Protein AF-A0ABD3R1U6-F1 (afdb_monomer_lite)

Foldseek 3Di:
DDCPDPPPPPQPCPDDPDDDQWAQDPDDWDWDDFANDIFIWGKTKHWHADPDQQKAKDFPPDPPSPPPPPRIDIDIWTWTDPRLVCVQRVDDDPDTDTDAFPFDDPDPDQDPPDPDDGAGCQRGIFIDGDDDPDDDDDRRRFQKWKCWLQVRDIDTDPDAPDDLQAWWFFADQQVVFPARTRFRKGFFQWKDFPNRIDALVLLCVLAPDPDRATEMETEDASYAAKEWAQLLVVSVCVSCVVVVHDCPFGFKMKTFTWTANSVRRPDIDRRDIWMAGCVQPVPYGYYYDHDPRGPDPNRGHGYMYGYSSGLSQFMWMARRVSNIIHTGGPDD

Sequence (332 aa):
MPWKGTTLAPVSTKHIHGSSWLLKSAYAPTEEIYGSVKGQIGWKFARYEFRDPLLKVQSKCNPESRSPDATNAFGIVGVLDRALTNEATGGGMIEPYAILGLIRNHSTNPRNRFPDPRPSFLEQECISIGTEETAENKDNRIRSFTINGPLRKLALSTHSLIPTSEPVLPLVDLRIFGDFVDHYAVMVESISFDDFSLSSRSLKRFCRHSFERPIVAVFDTGLTSCLLIKSFYDVLQQYLGAQSATINEIESVSLILLGVDRREARRKVPACKISGSIRADPRFYVKPIELDWFDDEQVSPYVIVLGQSFLSQGALTIDLDERIATFNLAST

Secondary structure (DSSP, 8-state):
-----------------S--SEEEPSSPPEEEEETTEEEEEEEEEEEE--S-TTEEEEETT-TTTTSTT--SEEEEEEEE-HHHHHHHHTS---SPPEE--------SS--TTS--PPPPHHHHEEEEES--S--SS---B--EEEEETTTTEEEEESS--S-TTS-BEEEE-GGGGT--S---EEEEEEEEETTEEE-HHHHGGGSSSSSPPPEEEEE-TT-SSEEEEHHHHHHHHHHHHHTT---SS--EEEEEEEEE-SSSTT-EEEEEEEEEETTT-TT--EEEE--TT-S-TTTSPEEEEE-HHHHTTEEEEEETTTTEEEEEE---

Organism: NCBI:txid382380

pLDDT: mean 79.0, std 18.65, range [21.66, 98.0]

Radius of gyration: 20.93 Å; chains: 1; bounding box: 51×46×58 Å

Structure (mmCIF, N/CA/C/O backbone):
data_AF-A0ABD3R1U6-F1
#
_entry.id   AF-A0ABD3R1U6-F1
#
loop_
_atom_site.group_PDB
_atom_site.id
_atom_site.type_symbol
_atom_site.label_atom_id
_atom_site.label_alt_id
_atom_site.label_comp_id
_atom_site.label_asym_id
_atom_site.label_entity_id
_atom_site.label_seq_id
_atom_site.pdbx_PDB_ins_code
_atom_site.Cartn_x
_atom_site.Cartn_y
_atom_site.Cartn_z
_atom_site.occupancy
_atom_site.B_iso_or_equiv
_atom_site.auth_seq_id
_atom_site.auth_comp_id
_atom_site.auth_asym_id
_atom_site.auth_atom_id
_atom_site.pdbx_PDB_model_num
ATOM 1 N N . MET A 1 1 ? 10.915 22.069 3.759 1.00 21.66 1 MET A N 1
ATOM 2 C CA . MET A 1 1 ? 11.639 21.949 2.473 1.00 21.66 1 MET A CA 1
ATOM 3 C C . MET A 1 1 ? 10.777 21.123 1.544 1.00 21.66 1 MET A C 1
ATOM 5 O O . MET A 1 1 ? 10.267 20.111 2.013 1.00 21.66 1 MET A O 1
ATOM 9 N N . PRO A 1 2 ? 10.538 21.548 0.294 1.00 21.80 2 PRO A N 1
ATOM 10 C CA . PRO A 1 2 ? 9.679 20.790 -0.598 1.00 21.80 2 PRO A CA 1
ATOM 11 C C . PRO A 1 2 ? 10.271 19.396 -0.761 1.00 21.80 2 PRO A C 1
ATOM 13 O O . PRO A 1 2 ? 11.482 19.241 -0.955 1.00 21.80 2 PRO A O 1
ATOM 16 N N . TRP A 1 3 ? 9.407 18.389 -0.688 1.00 22.58 3 TRP A N 1
ATOM 17 C CA . TRP A 1 3 ? 9.675 17.107 -1.302 1.00 22.58 3 TRP A CA 1
ATOM 18 C C . TRP A 1 3 ? 9.975 17.408 -2.770 1.00 22.58 3 TRP A C 1
ATOM 20 O O . TRP A 1 3 ? 9.071 17.493 -3.590 1.00 22.58 3 TRP A O 1
ATOM 30 N N . LYS A 1 4 ? 11.253 17.594 -3.128 1.00 23.50 4 LYS A N 1
ATOM 31 C CA . LYS A 1 4 ? 11.697 17.235 -4.474 1.00 23.50 4 LYS A CA 1
ATOM 32 C C . LYS A 1 4 ? 11.189 15.821 -4.595 1.00 23.50 4 LYS A C 1
ATOM 34 O O . LYS A 1 4 ? 11.636 15.018 -3.791 1.00 23.50 4 LYS A O 1
ATOM 39 N N . GLY A 1 5 ? 10.183 15.535 -5.410 1.00 23.81 5 GLY A N 1
ATOM 40 C CA . GLY A 1 5 ? 9.656 14.182 -5.500 1.00 23.81 5 GLY A CA 1
ATOM 41 C C . GLY A 1 5 ? 10.806 13.210 -5.738 1.00 23.81 5 GLY A C 1
ATOM 42 O O . GLY A 1 5 ? 11.894 13.590 -6.192 1.00 23.81 5 GLY A O 1
ATOM 43 N N . THR A 1 6 ? 10.588 11.934 -5.468 1.00 25.73 6 THR A N 1
ATOM 44 C CA . THR A 1 6 ? 11.204 10.964 -6.361 1.00 25.73 6 THR A CA 1
ATOM 45 C C . THR A 1 6 ? 10.644 11.287 -7.734 1.00 25.73 6 THR A C 1
ATOM 47 O O . THR A 1 6 ? 9.597 10.801 -8.139 1.00 25.73 6 THR A O 1
ATOM 50 N N . THR A 1 7 ? 11.340 12.160 -8.452 1.00 25.66 7 THR A N 1
ATOM 51 C CA . THR A 1 7 ? 11.523 11.943 -9.862 1.00 25.66 7 THR A CA 1
ATOM 52 C C . THR A 1 7 ? 12.060 10.509 -9.940 1.00 25.66 7 THR A C 1
ATOM 54 O O . THR A 1 7 ? 13.260 10.259 -9.800 1.00 25.66 7 THR A O 1
ATOM 57 N N . LEU A 1 8 ? 11.156 9.548 -10.193 1.00 28.38 8 LEU A N 1
ATOM 58 C CA . LEU A 1 8 ? 11.359 8.737 -11.391 1.00 28.38 8 LEU A CA 1
ATOM 59 C C . LEU A 1 8 ? 11.865 9.751 -12.400 1.00 28.38 8 LEU A C 1
ATOM 61 O O . LEU A 1 8 ? 11.180 10.756 -12.605 1.00 28.38 8 LEU A O 1
ATOM 65 N N . ALA A 1 9 ? 13.146 9.637 -12.758 1.00 26.27 9 ALA A N 1
ATOM 66 C CA . ALA A 1 9 ? 13.828 10.670 -13.519 1.00 26.27 9 ALA A CA 1
ATOM 67 C C . ALA A 1 9 ? 12.860 11.190 -14.594 1.00 26.27 9 ALA A C 1
ATOM 69 O O . ALA A 1 9 ? 12.128 10.360 -15.148 1.00 26.27 9 ALA A O 1
ATOM 70 N N . PRO A 1 10 ? 12.819 12.506 -14.892 1.00 28.53 10 PRO A N 1
ATOM 71 C CA . PRO A 1 10 ? 12.247 12.875 -16.176 1.00 28.53 10 PRO A CA 1
ATOM 72 C C . PRO A 1 10 ? 12.943 11.943 -17.162 1.00 28.53 10 PRO A C 1
ATOM 74 O O . PRO A 1 10 ? 14.173 11.817 -17.093 1.00 28.53 10 PRO A O 1
ATOM 77 N N . VAL A 1 11 ? 12.178 11.175 -17.941 1.00 32.69 11 VAL A N 1
ATOM 78 C CA . VAL A 1 11 ? 12.753 10.413 -19.049 1.00 32.69 11 VAL A CA 1
ATOM 79 C C . VAL A 1 11 ? 13.692 11.400 -19.725 1.00 32.69 11 VAL A C 1
ATOM 81 O O . VAL A 1 11 ? 13.250 12.484 -20.096 1.00 32.69 11 VAL A O 1
ATOM 84 N N . SER A 1 12 ? 14.998 11.128 -19.688 1.00 29.47 12 SER A N 1
ATOM 85 C CA . SER A 1 12 ? 16.012 12.123 -20.025 1.00 29.47 12 SER A CA 1
ATOM 86 C C . SER A 1 12 ? 15.722 12.622 -21.438 1.00 29.47 12 SER A C 1
ATOM 88 O O . SER A 1 12 ? 15.938 11.897 -22.405 1.00 29.47 12 SER A O 1
ATOM 90 N N . THR A 1 13 ? 15.235 13.857 -21.569 1.00 34.56 13 THR A N 1
ATOM 91 C CA . THR A 1 13 ? 14.811 14.477 -22.832 1.00 34.56 13 THR A CA 1
ATOM 92 C C . THR A 1 13 ? 16.012 14.962 -23.643 1.00 34.56 13 THR A C 1
ATOM 94 O O . THR A 1 13 ? 16.057 16.093 -24.126 1.00 34.56 13 THR A O 1
ATOM 97 N N . LYS A 1 14 ? 17.027 14.110 -23.823 1.00 27.55 14 LYS A N 1
ATOM 98 C CA . LYS A 1 14 ? 18.080 14.405 -24.794 1.00 27.55 14 LYS A CA 1
ATOM 99 C C . LYS A 1 14 ? 17.493 14.250 -26.192 1.00 27.55 14 LYS A C 1
ATOM 101 O O . LYS A 1 14 ? 17.254 13.143 -26.656 1.00 27.55 14 LYS A O 1
ATOM 106 N N . HIS A 1 15 ? 17.224 15.409 -26.791 1.00 29.97 15 HIS A N 1
ATOM 107 C CA . HIS A 1 15 ? 16.876 15.677 -28.183 1.00 29.97 15 HIS A CA 1
ATOM 108 C C . HIS A 1 15 ? 17.060 14.490 -29.139 1.00 29.97 15 HIS A C 1
ATOM 110 O O . HIS A 1 15 ? 18.134 14.286 -29.700 1.00 29.97 15 HIS A O 1
ATOM 116 N N . ILE A 1 16 ? 15.965 13.779 -29.397 1.00 32.34 16 ILE A N 1
ATOM 117 C CA . ILE A 1 16 ? 15.772 13.054 -30.649 1.00 32.34 16 ILE A CA 1
ATOM 118 C C . ILE A 1 16 ? 14.557 13.696 -31.310 1.00 32.34 16 ILE A C 1
ATOM 120 O O . ILE A 1 16 ? 13.482 13.802 -30.720 1.00 32.34 16 ILE A O 1
ATOM 124 N N . HIS A 1 17 ? 14.778 14.225 -32.508 1.00 29.11 17 HIS A N 1
ATOM 125 C CA . HIS A 1 17 ? 13.772 14.886 -33.323 1.00 29.11 17 HIS A CA 1
ATOM 126 C C . HIS A 1 17 ? 12.525 14.002 -33.512 1.00 29.11 17 HIS A C 1
ATOM 128 O O . HIS A 1 17 ? 12.615 12.910 -34.057 1.00 29.11 17 HIS A O 1
ATOM 134 N N . GLY A 1 18 ? 11.359 14.529 -33.125 1.00 30.75 18 GLY A N 1
ATOM 135 C CA . GLY A 1 18 ? 10.085 14.270 -33.802 1.00 30.75 18 GLY A CA 1
ATOM 136 C C . GLY A 1 18 ? 9.473 12.869 -33.702 1.00 30.75 18 GLY A C 1
ATOM 137 O O . GLY A 1 18 ? 9.289 12.227 -34.725 1.00 30.75 18 GLY A O 1
ATOM 138 N N . SER A 1 19 ? 9.036 12.439 -32.515 1.00 37.25 19 SER A N 1
ATOM 139 C CA . SER A 1 19 ? 7.923 11.477 -32.352 1.00 37.25 19 SER A CA 1
ATOM 140 C C . SER A 1 19 ? 7.520 11.401 -30.876 1.00 37.25 19 SER A C 1
ATOM 142 O O . SER A 1 19 ? 8.393 11.362 -30.012 1.00 37.25 19 SER A O 1
ATOM 144 N N . SER A 1 20 ? 6.223 11.427 -30.551 1.00 48.72 20 SER A N 1
ATOM 145 C CA . SER A 1 20 ? 5.757 11.428 -29.157 1.00 48.72 20 SER A CA 1
ATOM 146 C C . SER A 1 20 ? 6.170 10.145 -28.425 1.00 48.72 20 SER A C 1
ATOM 148 O O . SER A 1 20 ? 5.796 9.052 -28.840 1.00 48.72 20 SER A O 1
ATOM 150 N N . TRP A 1 21 ? 6.874 10.280 -27.297 1.00 57.44 21 TRP A N 1
ATOM 151 C CA . TRP A 1 21 ? 7.322 9.179 -26.422 1.00 57.44 21 TRP A CA 1
ATOM 152 C C . TRP A 1 21 ? 6.186 8.307 -25.860 1.00 57.44 21 TRP A C 1
ATOM 154 O O . TRP A 1 21 ? 6.432 7.215 -25.354 1.00 57.44 21 TRP A O 1
ATOM 164 N N . LEU A 1 22 ? 4.949 8.798 -25.956 1.00 63.12 22 LEU A N 1
ATOM 165 C CA . LEU A 1 22 ? 3.726 8.102 -25.591 1.00 63.12 22 LEU A CA 1
ATOM 166 C C . LEU A 1 22 ? 2.949 7.763 -26.862 1.00 63.12 22 LEU A C 1
ATOM 168 O O . LEU A 1 22 ? 2.403 8.653 -27.518 1.00 63.12 22 LEU A O 1
ATOM 172 N N . LEU A 1 23 ? 2.877 6.480 -27.203 1.00 72.38 23 LEU A N 1
ATOM 173 C CA . LEU A 1 23 ? 2.035 6.000 -28.299 1.00 72.38 23 LEU A CA 1
ATOM 174 C C . LEU A 1 23 ? 0.644 5.638 -27.758 1.00 72.38 23 LEU A C 1
ATOM 176 O O . LEU A 1 23 ? 0.480 5.264 -26.593 1.00 72.38 23 LEU A O 1
ATOM 180 N N . LYS A 1 24 ? -0.394 5.777 -28.593 1.00 75.88 24 LYS A N 1
ATOM 181 C CA . LYS A 1 24 ? -1.752 5.348 -28.220 1.00 75.88 24 LYS A CA 1
ATOM 182 C C . LYS A 1 24 ? -1.745 3.841 -27.952 1.00 75.88 24 LYS A C 1
ATOM 184 O O . LYS A 1 24 ? -1.258 3.085 -28.785 1.00 75.88 24 LYS A O 1
ATOM 189 N N . SER A 1 25 ? -2.293 3.423 -26.813 1.00 77.56 25 SER A N 1
ATOM 190 C CA . SER A 1 25 ? -2.600 2.011 -26.578 1.00 77.56 25 SER A CA 1
ATOM 191 C C . SER A 1 25 ? -3.993 1.661 -27.121 1.00 77.56 25 SER A C 1
ATOM 193 O O . SER A 1 25 ? -4.755 2.552 -27.504 1.00 77.56 25 SER A O 1
ATOM 195 N N . ALA A 1 26 ? -4.326 0.368 -27.144 1.00 80.00 26 ALA A N 1
ATOM 196 C CA . ALA A 1 26 ? -5.670 -0.118 -27.467 1.00 80.00 26 ALA A CA 1
ATOM 197 C C . ALA A 1 26 ? -6.677 0.075 -26.314 1.00 80.00 26 ALA A C 1
ATOM 199 O O . ALA A 1 26 ? -7.871 -0.162 -26.485 1.00 80.00 26 ALA A O 1
ATOM 200 N N . TYR A 1 27 ? -6.209 0.493 -25.136 1.00 81.12 27 TYR A N 1
ATOM 201 C CA . TYR A 1 27 ? -7.030 0.604 -23.941 1.00 81.12 27 TYR A CA 1
ATOM 202 C C . TYR A 1 27 ? -7.691 1.979 -23.847 1.00 81.12 27 TYR A C 1
ATOM 204 O O . TYR A 1 27 ? -7.030 3.020 -23.923 1.00 81.12 27 TYR A O 1
ATOM 212 N N . ALA A 1 28 ? -9.012 1.974 -23.662 1.00 83.94 28 ALA A N 1
ATOM 213 C CA . ALA A 1 28 ? -9.773 3.181 -23.365 1.00 83.94 28 ALA A CA 1
ATOM 214 C C . ALA A 1 28 ? -9.330 3.776 -22.014 1.00 83.94 28 ALA A C 1
ATOM 216 O O . ALA A 1 28 ? -9.014 2.993 -21.113 1.00 83.94 28 ALA A O 1
ATOM 217 N N . PRO A 1 29 ? -9.308 5.116 -21.858 1.00 86.19 29 PRO A N 1
ATOM 218 C CA . PRO A 1 29 ? -9.035 5.753 -20.572 1.00 86.19 29 PRO A CA 1
ATOM 219 C C . PRO A 1 29 ? -9.946 5.226 -19.461 1.00 86.19 29 PRO A C 1
ATOM 221 O O . PRO A 1 29 ? -11.104 4.897 -19.724 1.00 86.19 29 PRO A O 1
ATOM 224 N N . THR A 1 30 ? -9.420 5.146 -18.241 1.00 83.81 30 THR A N 1
ATOM 225 C CA . THR A 1 30 ? -10.189 4.752 -17.054 1.00 83.81 30 THR A CA 1
ATOM 226 C C . THR A 1 30 ? -10.346 5.922 -16.105 1.00 83.81 30 THR A C 1
ATOM 228 O O . THR A 1 30 ? -9.498 6.809 -16.038 1.00 83.81 30 THR A O 1
ATOM 231 N N . GLU A 1 31 ? -11.454 5.923 -15.379 1.00 83.94 31 GLU A N 1
ATOM 232 C CA . GLU A 1 31 ? -11.675 6.847 -14.282 1.00 83.94 31 GLU A CA 1
ATOM 233 C C . GLU A 1 31 ? -11.077 6.257 -13.007 1.00 83.94 31 GLU A C 1
ATOM 235 O O . GLU A 1 31 ? -11.366 5.113 -12.673 1.00 83.94 31 GLU A O 1
ATOM 240 N N . GLU A 1 32 ? -10.246 7.025 -12.314 1.00 79.50 32 GLU A N 1
ATOM 241 C CA . GLU A 1 32 ? -9.505 6.569 -11.140 1.00 79.50 32 GLU A CA 1
ATOM 242 C C . GLU A 1 32 ? -9.533 7.638 -10.047 1.00 79.50 32 GLU A C 1
ATOM 244 O O . GLU A 1 32 ? -9.742 8.833 -10.304 1.00 79.50 32 GLU A O 1
ATOM 249 N N . ILE A 1 33 ? -9.290 7.203 -8.813 1.00 72.38 33 ILE A N 1
ATOM 250 C CA . ILE A 1 33 ? -9.096 8.085 -7.665 1.00 72.38 33 ILE A CA 1
ATOM 251 C C . ILE A 1 33 ? -7.614 8.038 -7.302 1.00 72.38 33 ILE A C 1
ATOM 253 O O . ILE A 1 33 ? -7.090 6.987 -6.946 1.00 72.38 33 ILE A O 1
ATOM 257 N N . TYR A 1 34 ? -6.939 9.182 -7.397 1.00 66.94 34 TYR A N 1
ATOM 258 C CA . TYR A 1 34 ? -5.565 9.352 -6.933 1.00 66.94 34 TYR A CA 1
ATOM 259 C C . TYR A 1 34 ? -5.588 10.327 -5.759 1.00 66.94 34 TYR A C 1
ATOM 261 O O . TYR A 1 34 ? -6.090 11.446 -5.887 1.00 66.94 34 TYR A O 1
ATOM 269 N N . GLY A 1 35 ? -5.078 9.919 -4.598 1.00 67.06 35 GLY A N 1
ATOM 270 C CA . GLY A 1 35 ? -5.195 10.743 -3.398 1.00 67.06 35 GLY A CA 1
ATOM 271 C C . GLY A 1 35 ? -6.655 10.953 -2.991 1.00 67.06 35 GLY A C 1
ATOM 272 O O . GLY A 1 35 ? -7.379 9.999 -2.721 1.00 67.06 35 GLY A O 1
ATOM 273 N N . SER A 1 36 ? -7.085 12.216 -2.958 1.00 65.88 36 SER A N 1
ATOM 274 C CA . SER A 1 36 ? -8.493 12.585 -2.730 1.00 65.88 36 SER A CA 1
ATOM 275 C C . SER A 1 36 ? -9.190 13.148 -3.974 1.00 65.88 36 SER A C 1
ATOM 277 O O . SER A 1 36 ? -10.290 13.694 -3.875 1.00 65.88 36 SER A O 1
ATOM 279 N N . VAL A 1 37 ? -8.548 13.030 -5.141 1.00 75.50 37 VAL A N 1
ATOM 280 C CA . VAL A 1 37 ? -8.995 13.623 -6.401 1.00 75.50 37 VAL A CA 1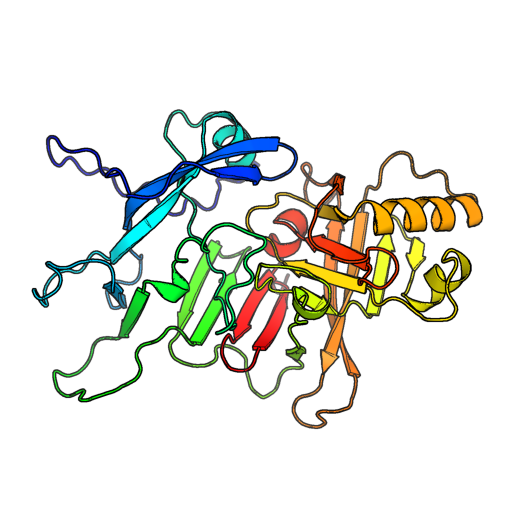
ATOM 281 C C . VAL A 1 37 ? -9.399 12.527 -7.377 1.00 75.50 37 VAL A C 1
ATOM 283 O O . VAL A 1 37 ? -8.695 11.539 -7.577 1.00 75.50 37 VAL A O 1
ATOM 286 N N . LYS A 1 38 ? -10.548 12.735 -8.012 1.00 82.81 38 LYS A N 1
ATOM 287 C CA . LYS A 1 38 ? -11.068 11.890 -9.079 1.00 82.81 38 LYS A CA 1
ATOM 288 C C . LYS A 1 38 ? -10.632 12.441 -10.437 1.00 82.81 38 LYS A C 1
ATOM 290 O O . LYS A 1 38 ? -10.683 13.653 -10.648 1.00 82.81 38 LYS A O 1
ATOM 295 N N . GLY A 1 39 ? -10.242 11.570 -11.359 1.00 85.31 39 GLY A N 1
ATOM 296 C CA . GLY A 1 39 ? -9.816 11.972 -12.697 1.00 85.31 39 GLY A CA 1
ATOM 297 C C . GLY A 1 39 ? -9.618 10.784 -13.626 1.00 85.31 39 GLY A C 1
ATOM 298 O O . GLY A 1 39 ? -10.124 9.697 -13.369 1.00 85.31 39 GLY A O 1
ATOM 299 N N . GLN A 1 40 ? -8.923 11.005 -14.735 1.00 88.50 40 GLN A N 1
ATOM 300 C CA . GLN A 1 40 ? -8.755 10.024 -15.803 1.00 88.50 40 GLN A CA 1
ATOM 301 C C . GLN A 1 40 ? -7.305 9.552 -15.926 1.00 88.50 40 GLN A C 1
ATOM 303 O O . GLN A 1 40 ? -6.363 10.348 -15.886 1.00 88.50 40 GLN A O 1
ATOM 308 N N . ILE A 1 41 ? -7.134 8.256 -16.175 1.00 86.38 41 ILE A N 1
ATOM 309 C CA . ILE A 1 41 ? -5.875 7.641 -16.580 1.00 86.38 41 ILE A CA 1
ATOM 310 C C . ILE A 1 41 ? -5.976 7.234 -18.044 1.00 86.38 41 ILE A C 1
ATOM 312 O O . ILE A 1 41 ? -6.745 6.360 -18.438 1.00 86.38 41 ILE A O 1
ATOM 316 N N . GLY A 1 42 ? -5.163 7.877 -18.877 1.00 88.12 42 GLY A N 1
ATOM 317 C CA . GLY A 1 42 ? -4.964 7.489 -20.261 1.00 88.12 42 GLY A CA 1
ATOM 318 C C . GLY A 1 42 ? -3.909 6.395 -20.366 1.00 88.12 42 GLY A C 1
ATOM 319 O O . GLY A 1 42 ? -2.751 6.612 -20.035 1.00 88.12 42 GLY A O 1
ATOM 320 N N . TRP A 1 43 ? -4.268 5.238 -20.904 1.00 86.69 43 TRP A N 1
ATOM 321 C CA . TRP A 1 43 ? -3.324 4.138 -21.091 1.00 86.69 43 TRP A CA 1
ATOM 322 C C . TRP A 1 43 ? -2.492 4.347 -22.357 1.00 86.69 43 TRP A C 1
ATOM 324 O O . TRP A 1 43 ? -3.033 4.494 -23.463 1.00 86.69 43 TRP A O 1
ATOM 334 N N . LYS A 1 44 ? -1.167 4.382 -22.214 1.00 85.81 44 LYS A N 1
ATOM 335 C CA . LYS A 1 44 ? -0.225 4.662 -23.308 1.00 85.81 44 LYS A CA 1
ATOM 336 C C . LYS A 1 44 ? 0.880 3.624 -23.340 1.00 85.81 44 LYS A C 1
ATOM 338 O O . LYS A 1 44 ? 1.265 3.097 -22.306 1.00 85.81 44 LYS A O 1
ATOM 343 N N . PHE A 1 45 ? 1.419 3.377 -24.525 1.00 82.06 45 PHE A N 1
ATOM 344 C CA . PHE A 1 45 ? 2.699 2.693 -24.642 1.00 82.06 45 PHE A CA 1
ATOM 345 C C . PHE A 1 45 ? 3.823 3.684 -24.362 1.00 82.06 45 PHE A C 1
ATOM 347 O O . PHE A 1 45 ? 3.826 4.779 -24.932 1.00 82.06 45 PHE A O 1
ATOM 354 N N . ALA A 1 46 ? 4.771 3.290 -23.520 1.00 79.12 46 ALA A N 1
ATOM 355 C CA . ALA A 1 46 ? 5.931 4.091 -23.173 1.00 79.12 46 ALA A CA 1
ATOM 356 C C . ALA A 1 46 ? 7.209 3.251 -23.189 1.00 79.12 46 ALA A C 1
ATOM 358 O O . ALA A 1 46 ? 7.206 2.066 -22.850 1.00 79.12 46 ALA A O 1
ATOM 359 N N . ARG A 1 47 ? 8.315 3.909 -23.546 1.00 76.94 47 ARG A N 1
ATOM 360 C CA . ARG A 1 47 ? 9.668 3.418 -23.270 1.00 76.94 47 ARG A CA 1
ATOM 361 C C . ARG A 1 47 ? 10.080 3.892 -21.887 1.00 76.94 47 ARG A C 1
ATOM 363 O O . ARG A 1 47 ? 9.918 5.074 -21.590 1.00 76.94 47 ARG A O 1
ATOM 370 N N . TYR A 1 48 ? 10.636 3.007 -21.072 1.00 77.12 48 TYR A N 1
ATOM 371 C CA . TYR A 1 48 ? 11.223 3.392 -19.791 1.00 77.12 48 TYR A CA 1
ATOM 372 C C . TYR A 1 48 ? 12.603 2.767 -19.601 1.00 77.12 48 TYR A C 1
ATOM 374 O O . TYR A 1 48 ? 12.891 1.665 -20.068 1.00 77.12 48 TYR A O 1
ATOM 382 N N . GLU A 1 49 ? 13.463 3.525 -18.924 1.00 72.25 49 GLU A N 1
ATOM 383 C CA . GLU A 1 49 ? 14.866 3.201 -18.682 1.00 72.25 49 GLU A CA 1
ATOM 384 C C . GLU A 1 49 ? 15.103 3.070 -17.178 1.00 72.25 49 GLU A C 1
ATOM 386 O O . GLU A 1 49 ? 14.632 3.887 -16.379 1.00 72.25 49 GLU A O 1
ATOM 391 N N . PHE A 1 50 ? 15.850 2.041 -16.788 1.00 72.62 50 PHE A N 1
ATOM 392 C CA . PHE A 1 50 ? 16.256 1.828 -15.406 1.00 72.62 50 PHE A CA 1
ATOM 393 C C . PHE A 1 50 ? 17.679 2.344 -15.201 1.00 72.62 50 PHE A C 1
ATOM 395 O O . PHE A 1 50 ? 18.515 2.291 -16.096 1.00 72.62 50 PHE A O 1
ATOM 402 N N . ARG A 1 51 ? 17.967 2.857 -14.000 1.00 73.50 51 ARG A N 1
ATOM 403 C CA . ARG A 1 51 ? 19.295 3.415 -13.677 1.00 73.50 51 ARG A CA 1
ATOM 404 C C . ARG A 1 51 ? 20.400 2.362 -13.597 1.00 73.50 51 ARG A C 1
ATOM 406 O O . ARG A 1 51 ? 21.567 2.735 -13.575 1.00 73.50 51 ARG A O 1
ATOM 413 N N . ASP A 1 52 ? 20.037 1.090 -13.483 1.00 69.06 52 ASP A N 1
ATOM 414 C CA . ASP A 1 52 ? 20.989 -0.012 -13.450 1.00 69.06 52 ASP A CA 1
ATOM 415 C C . ASP A 1 52 ? 21.329 -0.431 -14.892 1.00 69.06 52 ASP A C 1
ATOM 417 O O . ASP A 1 52 ? 20.460 -0.984 -15.568 1.00 69.06 52 ASP A O 1
ATOM 421 N N . PRO A 1 53 ? 22.558 -0.180 -15.380 1.00 65.25 53 PRO A N 1
ATOM 422 C CA . PRO A 1 53 ? 22.939 -0.495 -16.755 1.00 65.25 53 PRO A CA 1
ATOM 423 C C . PRO A 1 53 ? 23.050 -2.003 -17.022 1.00 65.25 53 PRO A C 1
ATOM 425 O O . PRO A 1 53 ? 23.127 -2.408 -18.180 1.00 65.25 53 PRO A O 1
ATOM 428 N N . LEU A 1 54 ? 23.086 -2.835 -15.975 1.00 63.12 54 LEU A N 1
ATOM 429 C CA . LEU A 1 54 ? 23.140 -4.294 -16.092 1.00 63.12 54 LEU A CA 1
ATOM 430 C C . LEU A 1 54 ? 21.746 -4.927 -16.136 1.00 63.12 54 LEU A C 1
ATOM 432 O O . LEU A 1 54 ? 21.620 -6.103 -16.491 1.00 63.12 54 LEU A O 1
ATOM 436 N N . LEU A 1 55 ? 20.709 -4.164 -15.780 1.00 64.56 55 LEU A N 1
ATOM 437 C CA . LEU A 1 55 ? 19.333 -4.625 -15.803 1.00 64.56 55 LEU A CA 1
ATOM 438 C C . LEU A 1 55 ? 18.795 -4.562 -17.233 1.00 64.56 55 LEU A C 1
ATOM 440 O O . LEU A 1 55 ? 18.483 -3.488 -17.748 1.00 64.56 55 LEU A O 1
ATOM 444 N N . LYS A 1 56 ? 18.635 -5.726 -17.863 1.00 69.69 56 LYS A N 1
ATOM 445 C CA . LYS A 1 56 ? 17.911 -5.846 -19.129 1.00 69.69 56 LYS A CA 1
ATOM 446 C C . LYS A 1 56 ? 16.465 -6.222 -18.84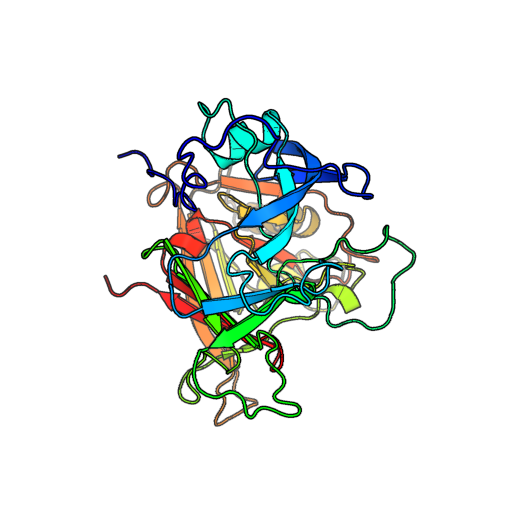3 1.00 69.69 56 LYS A C 1
ATOM 448 O O . LYS A 1 56 ? 16.193 -7.141 -18.072 1.00 69.69 56 LYS A O 1
ATOM 453 N N . VAL A 1 57 ? 15.535 -5.519 -19.478 1.00 68.88 57 VAL A N 1
ATOM 454 C CA . VAL A 1 57 ? 14.103 -5.784 -19.343 1.00 68.88 57 VAL A CA 1
ATOM 455 C C . VAL A 1 57 ? 13.572 -6.298 -20.670 1.00 68.88 57 VAL A C 1
ATOM 457 O O . VAL A 1 57 ? 13.725 -5.656 -21.706 1.00 68.88 57 VAL A O 1
ATOM 460 N N . GLN A 1 58 ? 12.962 -7.476 -20.632 1.00 68.19 58 GLN A N 1
ATOM 461 C CA . GLN A 1 58 ? 12.346 -8.107 -21.790 1.00 68.19 58 GLN A CA 1
ATOM 462 C C . GLN A 1 58 ? 10.834 -7.919 -21.705 1.00 68.19 58 GLN A C 1
ATOM 464 O O . GLN A 1 58 ? 10.181 -8.531 -20.854 1.00 68.19 58 GLN A O 1
ATOM 469 N N . SER A 1 59 ? 10.287 -7.091 -22.598 1.00 67.06 59 SER A N 1
ATOM 470 C CA . SER A 1 59 ? 8.842 -6.882 -22.668 1.00 67.06 59 SER A CA 1
ATOM 471 C C . SER A 1 59 ? 8.158 -7.933 -23.525 1.00 67.06 59 SER A C 1
ATOM 473 O O . SER A 1 59 ? 8.533 -8.161 -24.680 1.00 67.06 59 SER A O 1
ATOM 475 N N . LYS A 1 60 ? 7.080 -8.508 -22.989 1.00 67.12 60 LYS A N 1
ATOM 476 C CA . LYS A 1 60 ? 6.174 -9.397 -23.729 1.00 67.12 60 LYS A CA 1
ATOM 477 C C . LYS A 1 60 ? 5.336 -8.655 -24.770 1.00 67.12 60 LYS A C 1
ATOM 479 O O . LYS A 1 60 ? 4.799 -9.284 -25.676 1.00 67.12 60 LYS A O 1
ATOM 484 N N . CYS A 1 61 ? 5.199 -7.335 -24.641 1.00 56.66 61 CYS A N 1
ATOM 485 C CA . CYS A 1 61 ? 4.302 -6.527 -25.466 1.00 56.66 61 CYS A CA 1
ATOM 486 C C . CYS A 1 61 ? 4.953 -5.988 -26.748 1.00 56.66 61 CYS A C 1
ATOM 488 O O . CYS A 1 61 ? 4.281 -5.310 -27.524 1.00 56.66 61 CYS A O 1
ATOM 490 N N . ASN A 1 62 ? 6.234 -6.277 -26.994 1.00 54.19 62 ASN A N 1
ATOM 491 C CA . ASN A 1 62 ? 6.949 -5.796 -28.170 1.00 54.19 62 ASN A CA 1
ATOM 492 C C . ASN A 1 62 ? 7.107 -6.915 -29.227 1.00 54.19 62 ASN A C 1
ATOM 494 O O . ASN A 1 62 ? 7.908 -7.823 -29.021 1.00 54.19 62 ASN A O 1
ATOM 498 N N . PRO A 1 63 ? 6.396 -6.867 -30.370 1.00 45.25 63 PRO A N 1
ATOM 499 C CA . PRO A 1 63 ? 6.571 -7.838 -31.455 1.00 45.25 63 PRO A CA 1
ATOM 500 C C . PRO A 1 63 ? 7.902 -7.679 -32.219 1.00 45.25 63 PRO A C 1
ATOM 502 O O . PRO A 1 63 ? 8.324 -8.612 -32.900 1.00 45.25 63 PRO A O 1
ATOM 505 N N . GLU A 1 64 ? 8.595 -6.541 -32.078 1.00 46.91 64 GLU A N 1
ATOM 506 C CA . GLU A 1 64 ? 9.900 -6.259 -32.698 1.00 46.91 64 GLU A CA 1
ATOM 507 C C . GLU A 1 64 ? 11.095 -6.553 -31.761 1.00 46.91 64 GLU A C 1
ATOM 509 O O . GLU A 1 64 ? 12.251 -6.409 -32.159 1.00 46.91 64 GLU A O 1
ATOM 514 N N . SER A 1 65 ? 10.859 -7.030 -30.527 1.00 46.03 65 SER A N 1
ATOM 515 C CA . SER A 1 65 ? 11.905 -7.320 -29.519 1.00 46.03 65 SER A CA 1
ATOM 516 C C . SER A 1 65 ? 12.752 -8.568 -29.793 1.00 46.03 65 SER A C 1
ATOM 518 O O . SER A 1 65 ? 13.536 -8.984 -28.944 1.00 46.03 65 SER A O 1
ATOM 520 N N . ARG A 1 66 ? 12.668 -9.149 -30.996 1.00 46.38 66 ARG A N 1
ATOM 521 C CA . ARG A 1 66 ? 13.616 -10.186 -31.436 1.00 46.38 66 ARG A CA 1
ATOM 522 C C . ARG A 1 66 ? 15.018 -9.637 -31.721 1.00 46.38 66 ARG A C 1
ATOM 524 O O . ARG A 1 66 ? 15.902 -10.426 -32.041 1.00 46.38 66 ARG A O 1
ATOM 531 N N . SER A 1 67 ? 15.235 -8.324 -31.606 1.00 43.88 67 SER A N 1
ATOM 532 C CA . SER A 1 67 ? 16.584 -7.760 -31.575 1.00 43.88 67 SER A CA 1
ATOM 533 C C . SER A 1 67 ? 17.163 -7.835 -30.151 1.00 43.88 67 SER A C 1
ATOM 535 O O . SER A 1 67 ? 16.638 -7.164 -29.256 1.00 43.88 67 SER A O 1
ATOM 537 N N . PRO A 1 68 ? 18.241 -8.609 -29.916 1.00 47.88 68 PRO A N 1
ATOM 538 C CA . PRO A 1 68 ? 18.866 -8.773 -28.597 1.00 47.88 68 PRO A CA 1
ATOM 539 C C . PRO A 1 68 ? 19.512 -7.490 -28.031 1.00 47.88 68 PRO A C 1
ATOM 541 O O . PRO A 1 68 ? 19.913 -7.475 -26.864 1.00 47.88 68 PRO A O 1
ATOM 544 N N . ASP A 1 69 ? 19.558 -6.412 -28.822 1.00 46.62 69 ASP A N 1
ATOM 545 C CA . ASP A 1 69 ? 20.173 -5.124 -28.475 1.00 46.62 69 ASP A CA 1
ATOM 546 C C . ASP A 1 69 ? 19.180 -4.054 -27.989 1.00 46.62 69 ASP A C 1
ATOM 548 O O . ASP A 1 69 ? 19.575 -2.925 -27.692 1.00 46.62 69 ASP A O 1
ATOM 552 N N . ALA A 1 70 ? 17.884 -4.365 -27.878 1.00 51.34 70 ALA A N 1
ATOM 553 C CA . ALA A 1 70 ? 16.915 -3.421 -27.325 1.00 51.34 70 ALA A CA 1
ATOM 554 C C . ALA A 1 70 ? 17.095 -3.292 -25.798 1.00 51.34 70 ALA A C 1
ATOM 556 O O . ALA A 1 70 ? 16.527 -4.052 -25.019 1.00 51.34 70 ALA A O 1
ATOM 557 N N . THR A 1 71 ? 17.884 -2.309 -25.357 1.00 53.22 71 THR A N 1
ATOM 558 C CA . THR A 1 71 ? 18.109 -1.991 -23.932 1.00 53.22 71 THR A CA 1
ATOM 559 C C . THR A 1 71 ? 16.908 -1.342 -23.247 1.00 53.22 71 THR A C 1
ATOM 561 O O . THR A 1 71 ? 16.874 -1.250 -22.021 1.00 53.22 71 THR A O 1
ATOM 564 N N . ASN A 1 72 ? 15.926 -0.875 -24.019 1.00 59.41 72 ASN A N 1
ATOM 565 C CA . ASN A 1 72 ? 14.826 -0.070 -23.503 1.00 59.41 72 ASN A CA 1
ATOM 566 C C . ASN A 1 72 ? 13.571 -0.930 -23.358 1.00 59.41 72 ASN A C 1
ATOM 568 O O . ASN A 1 72 ? 13.058 -1.470 -24.340 1.00 59.41 72 ASN A O 1
ATOM 572 N N . ALA A 1 73 ? 13.059 -1.008 -22.131 1.00 65.38 73 ALA A N 1
ATOM 573 C CA . ALA A 1 73 ? 11.787 -1.649 -21.846 1.00 65.38 73 ALA A CA 1
ATOM 574 C C . ALA A 1 73 ? 10.647 -0.885 -22.532 1.00 65.38 73 ALA A C 1
ATOM 576 O O . ALA A 1 73 ? 10.680 0.348 -22.614 1.00 65.38 73 ALA A O 1
ATOM 577 N N . PHE A 1 74 ? 9.638 -1.606 -23.019 1.00 74.25 74 PHE A N 1
ATOM 578 C CA . PHE A 1 74 ? 8.519 -1.025 -23.756 1.00 74.25 74 PHE A CA 1
ATOM 579 C C . PHE A 1 74 ? 7.203 -1.630 -23.290 1.00 74.25 74 PHE A C 1
ATOM 581 O O . PHE A 1 74 ? 6.896 -2.755 -23.654 1.00 74.25 74 PHE A O 1
ATOM 588 N N . GLY A 1 75 ? 6.408 -0.879 -22.536 1.00 78.75 75 GLY A N 1
ATOM 589 C CA . GLY A 1 75 ? 5.196 -1.409 -21.915 1.00 78.75 75 GLY A CA 1
ATOM 590 C C . GLY A 1 75 ? 4.066 -0.395 -21.856 1.00 78.75 75 GLY A C 1
ATOM 591 O O . GLY A 1 75 ? 4.229 0.784 -22.187 1.00 78.75 75 GLY A O 1
ATOM 592 N N . ILE A 1 76 ? 2.895 -0.866 -21.440 1.00 83.44 76 ILE A N 1
ATOM 593 C CA . ILE A 1 76 ? 1.737 -0.017 -21.176 1.00 83.44 76 ILE A CA 1
ATOM 594 C C . ILE A 1 76 ? 1.891 0.616 -19.798 1.00 83.44 76 ILE A C 1
ATOM 596 O O . ILE A 1 76 ? 2.117 -0.076 -18.805 1.00 83.44 76 ILE A O 1
ATOM 600 N N . VAL A 1 77 ? 1.727 1.934 -19.754 1.00 86.12 77 VAL A N 1
ATOM 601 C CA . VAL A 1 77 ? 1.737 2.752 -18.541 1.00 86.12 77 VAL A CA 1
ATOM 602 C C . VAL A 1 77 ? 0.444 3.555 -18.438 1.00 86.12 77 VAL A C 1
ATOM 604 O O . VAL A 1 77 ? -0.179 3.902 -19.451 1.00 86.12 77 VAL A O 1
ATOM 607 N N . GLY A 1 78 ? 0.045 3.865 -17.207 1.00 87.19 78 GLY A N 1
ATOM 608 C CA . GLY A 1 78 ? -1.036 4.808 -16.951 1.00 87.19 78 GLY A CA 1
ATOM 609 C C . GLY A 1 78 ? -0.501 6.231 -17.047 1.00 87.19 78 GLY A C 1
ATOM 610 O O . GLY A 1 78 ? 0.548 6.533 -16.487 1.00 87.19 78 GLY A O 1
ATOM 611 N N . VAL A 1 79 ? -1.192 7.110 -17.761 1.00 87.88 79 VAL A N 1
ATOM 612 C CA . VAL A 1 79 ? -0.838 8.526 -17.868 1.00 87.88 79 VAL A CA 1
ATOM 613 C C . VAL A 1 79 ? -1.945 9.351 -17.244 1.00 87.88 79 VAL A C 1
ATOM 615 O O . VAL A 1 79 ? -3.073 9.357 -17.736 1.00 87.88 79 VAL A O 1
ATOM 618 N N . LEU A 1 80 ? -1.608 10.030 -16.156 1.00 87.31 80 LEU A N 1
ATOM 619 C CA . LEU A 1 80 ? -2.526 10.850 -15.386 1.00 87.31 80 LEU A CA 1
ATOM 620 C C . LEU A 1 80 ? -2.993 12.049 -16.217 1.00 87.31 80 LEU A C 1
ATOM 622 O O . LEU A 1 80 ? -2.198 12.700 -16.902 1.00 87.31 80 LEU A O 1
ATOM 626 N N . ASP A 1 81 ? -4.281 12.370 -16.129 1.00 87.00 81 ASP A N 1
ATOM 627 C CA . ASP A 1 81 ? -4.786 13.651 -16.607 1.00 87.00 81 ASP A CA 1
ATOM 628 C C . ASP A 1 81 ? -4.228 14.822 -15.776 1.00 87.00 81 ASP A C 1
ATOM 630 O O . ASP A 1 81 ? -3.430 14.660 -14.849 1.00 87.00 81 ASP A O 1
ATOM 634 N N . ARG A 1 82 ? -4.645 16.046 -16.109 1.00 84.00 82 ARG A N 1
ATOM 635 C CA . ARG A 1 82 ? -4.167 17.250 -15.423 1.00 84.00 82 ARG A CA 1
ATOM 636 C C . ARG A 1 82 ? -4.557 17.291 -13.941 1.00 84.00 82 ARG A C 1
ATOM 638 O O . ARG A 1 82 ? -3.771 17.785 -13.137 1.00 84.00 82 ARG A O 1
ATOM 645 N N . ALA A 1 83 ? -5.757 16.832 -13.587 1.00 83.12 83 ALA A N 1
ATOM 646 C CA . ALA A 1 83 ? -6.241 16.882 -12.211 1.00 83.12 83 ALA A CA 1
ATOM 647 C C . ALA A 1 83 ? -5.441 15.914 -11.333 1.00 83.12 83 ALA A C 1
ATOM 649 O O . ALA A 1 83 ? -4.889 16.325 -10.312 1.00 83.12 83 ALA A O 1
ATOM 650 N N . LEU A 1 84 ? -5.290 14.671 -11.793 1.00 82.00 84 LEU A N 1
ATOM 651 C CA . LEU A 1 84 ? -4.513 13.645 -11.105 1.00 82.00 84 LEU A CA 1
ATOM 652 C C . LEU A 1 84 ? -3.016 13.979 -11.082 1.00 82.00 84 LEU A C 1
ATOM 654 O O . LEU A 1 84 ? -2.361 13.780 -10.065 1.00 82.00 84 LEU A O 1
ATOM 658 N N . THR A 1 85 ? -2.474 14.549 -12.164 1.00 82.56 85 THR A N 1
ATOM 659 C CA . THR A 1 85 ? -1.077 15.018 -12.202 1.00 82.56 85 THR A CA 1
ATOM 660 C C . THR A 1 85 ? -0.829 16.080 -11.136 1.00 82.56 85 THR A C 1
ATOM 662 O O . THR A 1 85 ? 0.150 15.990 -10.401 1.00 82.56 85 THR A O 1
ATOM 665 N N . ASN A 1 86 ? -1.720 17.066 -11.007 1.00 80.31 86 ASN A N 1
ATOM 666 C CA . ASN A 1 86 ? -1.573 18.107 -9.992 1.00 80.31 86 ASN A CA 1
ATOM 667 C C . ASN A 1 86 ? -1.587 17.534 -8.570 1.00 80.31 86 ASN A C 1
ATOM 669 O O . ASN A 1 86 ? -0.764 17.954 -7.758 1.00 80.31 86 ASN A O 1
ATOM 673 N N . GLU A 1 87 ? -2.476 16.579 -8.285 1.00 78.81 87 GLU A N 1
ATOM 674 C CA . GLU A 1 87 ? -2.519 15.889 -6.990 1.00 78.81 87 GLU A CA 1
ATOM 675 C C . GLU A 1 87 ? -1.223 15.100 -6.742 1.00 78.81 87 GLU A C 1
ATOM 677 O O . GLU A 1 87 ? -0.606 15.227 -5.685 1.00 78.81 87 GLU A O 1
ATOM 682 N N . ALA A 1 88 ? -0.755 14.345 -7.740 1.00 75.44 88 ALA A N 1
ATOM 683 C CA . ALA A 1 88 ? 0.454 13.533 -7.637 1.00 75.44 88 ALA A CA 1
ATOM 684 C C . ALA A 1 88 ? 1.731 14.363 -7.436 1.00 75.44 88 ALA A C 1
ATOM 686 O O . ALA A 1 88 ? 2.649 13.930 -6.736 1.00 75.44 88 ALA A O 1
ATOM 687 N N . THR A 1 89 ? 1.810 15.553 -8.037 1.00 73.19 89 THR A N 1
ATOM 688 C CA . THR A 1 89 ? 3.029 16.377 -8.023 1.00 73.19 89 THR A CA 1
ATOM 689 C C . THR A 1 89 ? 2.977 17.542 -7.036 1.00 73.19 89 THR A C 1
ATOM 691 O O . THR A 1 89 ? 3.985 18.227 -6.873 1.00 73.19 89 THR A O 1
ATOM 694 N N . GLY A 1 90 ? 1.835 17.799 -6.389 1.00 70.38 90 GLY A N 1
ATOM 695 C CA . GLY A 1 90 ? 1.626 18.992 -5.559 1.00 70.38 90 GLY A CA 1
ATOM 696 C C . GLY A 1 90 ? 1.489 20.293 -6.367 1.00 70.38 90 GLY A C 1
ATOM 697 O O . GLY A 1 90 ? 1.785 21.369 -5.849 1.00 70.38 90 GLY A O 1
ATOM 698 N N . GLY A 1 91 ? 1.056 20.191 -7.630 1.00 66.19 91 GLY A N 1
ATOM 699 C CA . GLY A 1 91 ? 0.913 21.299 -8.580 1.00 66.19 91 GLY A CA 1
ATOM 700 C C . GLY A 1 91 ? 2.215 21.709 -9.287 1.00 66.19 91 GLY A C 1
ATOM 701 O O . GLY A 1 91 ? 3.317 21.502 -8.789 1.00 66.19 91 GLY A O 1
ATOM 702 N N . GLY A 1 92 ? 2.093 22.297 -10.484 1.00 58.84 92 GLY A N 1
ATOM 703 C CA . GLY A 1 92 ? 3.210 22.954 -11.190 1.00 58.84 92 GLY A CA 1
ATOM 704 C C . GLY A 1 92 ? 3.879 22.161 -12.320 1.00 58.84 92 GLY A C 1
ATOM 705 O O . GLY A 1 92 ? 4.757 22.703 -12.988 1.00 58.84 92 GLY A O 1
ATOM 706 N N . MET A 1 93 ? 3.454 20.924 -12.586 1.00 60.12 93 MET A N 1
ATOM 707 C CA . MET A 1 93 ? 3.895 20.162 -13.760 1.00 60.12 93 MET A CA 1
ATOM 708 C C . MET A 1 93 ? 2.928 20.389 -14.930 1.00 60.12 93 MET A C 1
ATOM 710 O O . MET A 1 93 ? 1.716 20.248 -14.786 1.00 60.12 93 MET A O 1
ATOM 714 N N . ILE A 1 94 ? 3.470 20.775 -16.089 1.00 56.19 94 ILE A N 1
ATOM 715 C CA . ILE A 1 94 ? 2.709 20.972 -17.340 1.00 56.19 94 ILE A CA 1
ATOM 716 C C . ILE A 1 94 ? 2.649 19.661 -18.146 1.00 56.19 94 ILE A C 1
ATOM 718 O O . ILE A 1 94 ? 1.776 19.484 -18.994 1.00 56.19 94 ILE A O 1
ATOM 722 N N . GLU A 1 95 ? 3.561 18.730 -17.866 1.00 60.00 95 GLU A N 1
ATOM 723 C CA . GLU A 1 95 ? 3.708 17.483 -18.608 1.00 60.00 95 GLU A CA 1
ATOM 724 C C . GLU A 1 95 ? 2.891 16.331 -18.000 1.00 60.00 95 GLU A C 1
ATOM 726 O O . GLU A 1 95 ? 2.728 16.271 -16.778 1.00 60.00 95 GLU A O 1
ATOM 731 N N . PRO A 1 96 ? 2.389 15.404 -18.839 1.00 65.44 96 PRO A N 1
ATOM 732 C CA . PRO A 1 96 ? 1.658 14.225 -18.388 1.00 65.44 96 PRO A CA 1
ATOM 733 C C . PRO A 1 96 ? 2.504 13.363 -17.442 1.00 65.44 96 PRO A C 1
ATOM 735 O O . PRO A 1 96 ? 3.602 12.933 -17.799 1.00 65.44 96 PRO A O 1
ATOM 738 N N . TYR A 1 97 ? 1.977 13.074 -16.251 1.00 77.38 97 TYR A N 1
ATOM 739 C CA . TYR A 1 97 ? 2.647 12.218 -15.275 1.00 77.38 97 TYR A CA 1
ATOM 740 C C . TYR A 1 97 ? 2.321 10.747 -15.543 1.00 77.38 97 TYR A C 1
ATOM 742 O O . TYR A 1 97 ? 1.153 10.368 -15.625 1.00 77.38 97 TYR A O 1
ATOM 750 N N . ALA A 1 98 ? 3.348 9.913 -15.701 1.00 83.50 98 ALA A N 1
ATOM 751 C CA . ALA A 1 98 ? 3.179 8.482 -15.933 1.00 83.50 98 ALA A CA 1
ATOM 752 C C . ALA A 1 98 ? 3.314 7.690 -14.627 1.00 83.50 98 ALA A C 1
ATOM 754 O O . ALA A 1 98 ? 4.203 7.954 -13.817 1.00 83.50 98 ALA A O 1
ATOM 755 N N . ILE A 1 99 ? 2.459 6.686 -14.460 1.00 85.00 99 ILE A N 1
ATOM 756 C CA . ILE A 1 99 ? 2.479 5.744 -13.345 1.00 85.00 99 ILE A CA 1
ATOM 757 C C . ILE A 1 99 ? 2.859 4.344 -13.826 1.00 85.00 99 ILE A C 1
ATOM 759 O O . ILE A 1 99 ? 2.450 3.889 -14.899 1.00 85.00 99 ILE A O 1
ATOM 763 N N . LEU A 1 100 ? 3.630 3.647 -12.993 1.00 85.75 100 LEU A N 1
ATOM 764 C CA . LEU A 1 100 ? 4.022 2.260 -13.206 1.00 85.75 100 LEU A CA 1
ATOM 765 C C . LEU A 1 100 ? 3.250 1.367 -12.229 1.00 85.75 100 LEU A C 1
ATOM 767 O O . LEU A 1 100 ? 3.508 1.393 -11.027 1.00 85.75 100 LEU A O 1
ATOM 771 N N . GLY A 1 101 ? 2.293 0.589 -12.738 1.00 87.31 101 GLY A N 1
ATOM 772 C CA . GLY A 1 101 ? 1.483 -0.311 -11.916 1.00 87.31 101 GLY A CA 1
ATOM 773 C C . GLY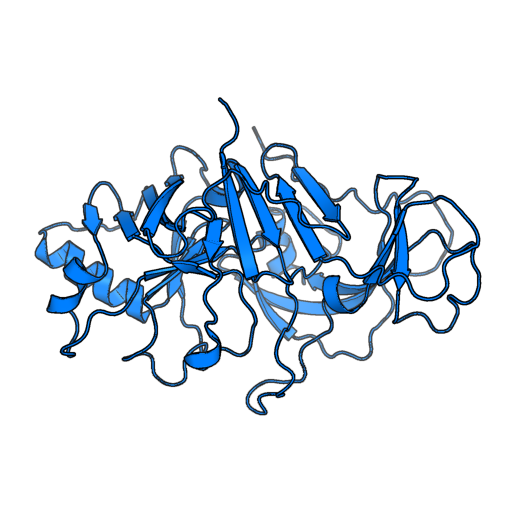 A 1 101 ? 2.281 -1.534 -11.466 1.00 87.31 101 GLY A C 1
ATOM 774 O O . GLY A 1 101 ? 2.733 -2.313 -12.303 1.00 87.31 101 GLY A O 1
ATOM 775 N N . LEU A 1 102 ? 2.427 -1.721 -10.152 1.00 90.12 102 LEU A N 1
ATOM 776 C CA . LEU A 1 102 ? 3.198 -2.817 -9.549 1.00 90.12 102 LEU A CA 1
ATOM 777 C C . LEU A 1 102 ? 2.320 -3.921 -8.947 1.00 90.12 102 LEU A C 1
ATOM 779 O O . LEU A 1 102 ? 2.806 -4.699 -8.139 1.00 90.12 102 LEU A O 1
ATOM 783 N N . ILE A 1 103 ? 1.038 -4.003 -9.299 1.00 88.25 103 ILE A N 1
ATOM 784 C CA . ILE A 1 103 ? 0.150 -5.098 -8.872 1.00 88.25 103 ILE A CA 1
ATOM 785 C C . ILE A 1 103 ? 0.373 -6.303 -9.782 1.00 88.25 103 ILE A C 1
ATOM 787 O O . ILE A 1 103 ? 0.590 -6.133 -10.974 1.00 88.25 103 ILE A O 1
ATOM 791 N N . ARG A 1 104 ? 0.317 -7.526 -9.264 1.00 85.06 104 ARG A N 1
ATOM 792 C CA . ARG A 1 104 ? 0.332 -8.740 -10.087 1.00 85.06 104 ARG A CA 1
ATOM 793 C C . ARG A 1 104 ? -0.919 -9.544 -9.796 1.00 85.06 104 ARG A C 1
ATOM 795 O O . ARG A 1 104 ? -1.106 -9.970 -8.663 1.00 85.06 104 ARG A O 1
ATOM 802 N N . ASN A 1 105 ? -1.736 -9.808 -10.810 1.00 76.25 105 ASN A N 1
ATOM 803 C CA . ASN A 1 105 ? -2.900 -10.659 -10.621 1.00 76.25 105 ASN A CA 1
ATOM 804 C C . ASN A 1 105 ? -2.468 -12.124 -10.505 1.00 76.25 105 ASN A C 1
ATOM 806 O O . ASN A 1 105 ? -1.938 -12.710 -11.450 1.00 76.25 105 ASN A O 1
ATOM 810 N N . HIS A 1 106 ? -2.708 -12.731 -9.341 1.00 69.88 106 HIS A N 1
ATOM 811 C CA . HIS A 1 106 ? -2.496 -14.169 -9.134 1.00 69.88 106 HIS A CA 1
ATOM 812 C C . HIS A 1 106 ? -3.720 -15.035 -9.487 1.00 69.88 106 HIS A C 1
ATOM 814 O O . HIS A 1 106 ? -3.634 -16.260 -9.421 1.00 69.88 106 HIS A O 1
ATOM 820 N N . SER A 1 107 ? -4.858 -14.436 -9.858 1.00 62.94 107 SER A N 1
ATOM 821 C CA . SER A 1 107 ? -6.076 -15.179 -10.209 1.00 62.94 107 SER A CA 1
ATOM 822 C C . SER A 1 107 ? -6.057 -15.636 -11.667 1.00 62.94 107 SER A C 1
ATOM 824 O O . SER A 1 107 ? -5.834 -14.838 -12.572 1.00 62.94 107 SER A O 1
ATOM 826 N N . THR A 1 108 ? -6.377 -16.909 -11.895 1.00 53.47 108 THR A N 1
ATOM 827 C CA . THR A 1 108 ? -6.705 -17.463 -13.219 1.00 53.47 108 THR A CA 1
ATOM 828 C C . THR A 1 108 ? -8.182 -17.297 -13.583 1.00 53.47 108 THR A C 1
ATOM 830 O O . THR A 1 108 ? -8.553 -17.551 -14.726 1.00 53.47 108 THR A O 1
ATOM 833 N N . ASN A 1 109 ? -9.027 -16.875 -12.635 1.00 54.19 109 ASN A N 1
ATOM 834 C CA . ASN A 1 109 ? -10.455 -16.677 -12.851 1.00 54.19 109 ASN A CA 1
ATOM 835 C C . ASN A 1 109 ? -10.746 -15.193 -13.106 1.00 54.19 109 ASN A C 1
ATOM 837 O O . ASN A 1 109 ? -10.712 -14.407 -12.149 1.00 54.19 109 ASN A O 1
ATOM 841 N N . PRO A 1 110 ? -11.047 -14.794 -14.357 1.00 53.53 110 PRO A N 1
ATOM 842 C CA . PRO A 1 110 ? -11.550 -13.459 -14.633 1.00 53.53 110 PRO A CA 1
ATOM 843 C C . PRO A 1 110 ? -12.905 -13.302 -13.939 1.00 53.53 110 PRO A C 1
ATOM 845 O O . PRO A 1 110 ? -13.836 -14.078 -14.159 1.00 53.53 110 PRO A O 1
ATOM 848 N N . ARG A 1 111 ? -13.022 -12.312 -13.053 1.00 54.84 111 ARG A N 1
ATOM 849 C CA . ARG A 1 111 ? -14.326 -11.915 -12.525 1.00 54.84 111 ARG A CA 1
ATOM 850 C C . ARG A 1 111 ? -14.980 -10.977 -13.528 1.00 54.84 111 ARG A C 1
ATOM 852 O O . ARG A 1 111 ? -14.539 -9.848 -13.690 1.00 54.84 111 ARG A O 1
ATOM 859 N N . ASN A 1 112 ? -16.080 -11.427 -14.126 1.00 54.22 112 ASN A N 1
ATOM 860 C CA . ASN A 1 112 ? -16.864 -10.690 -15.129 1.00 54.22 112 ASN A CA 1
ATOM 861 C C . ASN A 1 112 ? -17.453 -9.346 -14.643 1.00 54.22 112 ASN A C 1
ATOM 863 O O . ASN A 1 112 ? -18.062 -8.638 -15.439 1.00 54.22 112 ASN A O 1
ATOM 867 N N . ARG A 1 113 ? -17.341 -9.009 -13.347 1.00 57.84 113 ARG A N 1
ATOM 868 C CA . ARG A 1 113 ? -17.914 -7.783 -12.762 1.00 57.84 113 ARG A CA 1
ATOM 869 C C . ARG A 1 113 ? -17.147 -6.519 -13.171 1.00 57.84 113 ARG A C 1
ATOM 871 O O . ARG A 1 113 ? -17.738 -5.445 -13.171 1.00 57.84 113 ARG A O 1
ATOM 878 N N . PHE A 1 114 ? -15.875 -6.642 -13.548 1.00 58.25 114 PHE A N 1
ATOM 879 C CA . PHE A 1 114 ? -15.017 -5.507 -13.886 1.00 58.25 114 PHE A CA 1
ATOM 880 C C . PHE A 1 114 ? -14.348 -5.716 -15.252 1.00 58.25 114 PHE A C 1
ATOM 882 O O . PHE A 1 114 ? -14.139 -6.861 -15.655 1.00 58.25 114 PHE A O 1
ATOM 889 N N . PRO A 1 115 ? -14.059 -4.632 -15.999 1.00 58.94 115 PRO A N 1
ATOM 890 C CA . PRO A 1 115 ? -13.405 -4.727 -17.301 1.00 58.94 115 PRO A CA 1
ATOM 891 C C . PRO A 1 115 ? -12.053 -5.440 -17.196 1.00 58.94 115 PRO A C 1
ATOM 893 O O . PRO A 1 115 ? -11.406 -5.376 -16.151 1.00 58.94 115 PRO A O 1
ATOM 896 N N . ASP A 1 116 ? -11.625 -6.080 -18.294 1.00 59.22 116 ASP A N 1
ATOM 897 C CA . ASP A 1 116 ? -10.368 -6.836 -18.352 1.00 59.22 116 ASP A CA 1
ATOM 898 C C . ASP A 1 116 ? -9.219 -6.069 -17.681 1.00 59.22 116 ASP A C 1
ATOM 900 O O . ASP A 1 116 ? -8.943 -4.926 -18.094 1.00 59.22 116 ASP A O 1
ATOM 904 N N . PRO A 1 117 ? -8.545 -6.675 -16.680 1.00 64.81 117 PRO A N 1
ATOM 905 C CA . PRO A 1 117 ? -7.480 -6.013 -15.948 1.00 64.81 117 PRO A CA 1
ATOM 906 C C . PRO A 1 117 ? -6.412 -5.545 -16.932 1.00 64.81 117 PRO A C 1
ATOM 908 O O . PRO A 1 117 ? -5.958 -6.289 -17.805 1.00 64.81 117 PRO A O 1
ATOM 911 N N . ARG A 1 118 ? -6.051 -4.264 -16.830 1.00 73.88 118 ARG A N 1
ATOM 912 C CA . ARG A 1 118 ? -5.009 -3.685 -17.677 1.00 73.88 118 ARG A CA 1
ATOM 913 C C . ARG A 1 118 ? -3.665 -4.241 -17.227 1.00 73.88 118 ARG A C 1
ATOM 915 O O . ARG A 1 118 ? -3.443 -4.349 -16.021 1.00 73.88 118 ARG A O 1
ATOM 922 N N . PRO A 1 119 ? -2.785 -4.609 -18.169 1.00 74.75 119 PRO A N 1
ATOM 923 C CA . PRO A 1 119 ? -1.596 -5.353 -17.817 1.00 74.75 119 PRO A CA 1
ATOM 924 C C . PRO A 1 119 ? -0.671 -4.453 -16.994 1.00 74.75 119 PRO A C 1
ATOM 926 O O . PRO A 1 119 ? -0.390 -3.313 -17.368 1.00 74.75 119 PRO A O 1
ATOM 929 N N . SER A 1 120 ? -0.219 -4.949 -15.850 1.00 84.88 120 SER A N 1
ATOM 930 C CA . SER A 1 120 ? 0.707 -4.220 -14.986 1.00 84.88 120 SER A CA 1
ATOM 931 C C . SER A 1 120 ? 2.147 -4.343 -15.479 1.00 84.88 120 SER A C 1
ATOM 933 O O . SER A 1 120 ? 2.461 -5.171 -16.337 1.00 84.88 120 SER A O 1
ATOM 935 N N . PHE A 1 121 ? 3.068 -3.561 -14.917 1.00 86.44 121 PHE A N 1
ATOM 936 C CA . PHE A 1 121 ? 4.493 -3.736 -15.204 1.00 86.44 121 PHE A CA 1
ATOM 937 C C . PHE A 1 121 ? 4.968 -5.158 -14.862 1.00 86.44 121 PHE A C 1
ATOM 939 O O . PHE A 1 121 ? 5.667 -5.793 -15.647 1.00 86.44 121 PHE A O 1
ATOM 946 N N . LEU A 1 122 ? 4.532 -5.700 -13.721 1.00 86.69 122 LEU A N 1
ATOM 947 C CA . LEU A 1 122 ? 4.942 -7.030 -13.254 1.00 86.69 122 LEU A CA 1
ATOM 948 C C . LEU A 1 122 ? 4.361 -8.190 -14.076 1.00 86.69 122 LEU A C 1
ATOM 950 O O . LEU A 1 122 ? 4.807 -9.331 -13.907 1.00 86.69 122 LEU A O 1
ATOM 954 N N . GLU A 1 123 ? 3.346 -7.927 -14.897 1.00 82.69 123 GLU A N 1
ATOM 955 C CA . GLU A 1 123 ? 2.724 -8.895 -15.807 1.00 82.69 123 GLU A CA 1
ATOM 956 C C . GLU A 1 123 ? 3.356 -8.845 -17.206 1.00 82.69 123 GLU A C 1
ATOM 958 O O . GLU A 1 123 ? 3.547 -9.897 -17.836 1.00 82.69 123 GLU A O 1
ATOM 963 N N . GLN A 1 124 ? 3.720 -7.640 -17.657 1.00 81.56 124 GLN A N 1
ATOM 964 C CA . GLN A 1 124 ? 4.286 -7.369 -18.984 1.00 81.56 124 GLN A CA 1
ATOM 965 C C . GLN A 1 124 ? 5.782 -7.671 -19.079 1.00 81.56 124 GLN A C 1
ATOM 967 O O . GLN A 1 124 ? 6.249 -8.073 -20.145 1.00 81.56 124 GLN A O 1
ATOM 972 N N . GLU A 1 125 ? 6.525 -7.505 -17.983 1.00 80.69 125 GLU A N 1
ATOM 973 C CA . GLU A 1 125 ? 7.985 -7.433 -18.028 1.00 80.69 125 GLU A CA 1
ATOM 974 C C . GLU A 1 125 ? 8.683 -8.590 -17.298 1.00 80.69 125 GLU A C 1
ATOM 976 O O . GLU A 1 125 ? 8.274 -9.042 -16.222 1.00 80.69 125 GLU A O 1
ATOM 981 N N . CYS A 1 126 ? 9.791 -9.042 -17.884 1.00 78.50 126 CYS A N 1
ATOM 982 C CA . CYS A 1 126 ? 10.763 -9.959 -17.290 1.00 78.50 126 CYS A CA 1
ATOM 983 C C . CYS A 1 126 ? 12.121 -9.255 -17.168 1.00 78.50 126 CYS A C 1
ATOM 985 O O . CYS A 1 126 ? 12.415 -8.351 -17.949 1.00 78.50 126 CYS A O 1
ATOM 987 N N . ILE A 1 127 ? 12.960 -9.669 -16.214 1.00 74.38 127 ILE A N 1
ATOM 988 C CA . ILE A 1 127 ? 14.298 -9.087 -16.029 1.00 74.38 127 ILE A CA 1
ATOM 989 C C . ILE A 1 127 ? 15.383 -10.139 -16.234 1.00 74.38 127 ILE A C 1
ATOM 991 O O . ILE A 1 127 ? 15.298 -11.241 -15.698 1.00 74.38 127 ILE A O 1
ATOM 995 N N . SER A 1 128 ? 16.423 -9.792 -16.984 1.00 68.81 128 SER A N 1
ATOM 996 C CA . SER A 1 128 ? 17.645 -10.584 -17.091 1.00 68.81 128 SER A CA 1
ATOM 997 C C . SER A 1 128 ? 18.831 -9.779 -16.570 1.00 68.81 128 SER A C 1
ATOM 999 O O . SER A 1 128 ? 18.985 -8.589 -16.853 1.00 68.81 128 SER A O 1
ATOM 1001 N N . ILE A 1 129 ? 19.654 -10.437 -15.755 1.00 63.12 129 ILE A N 1
ATOM 1002 C CA . ILE A 1 129 ? 20.882 -9.874 -15.192 1.00 63.12 129 ILE A CA 1
ATOM 1003 C C . ILE A 1 129 ? 22.028 -10.495 -15.985 1.00 63.12 129 ILE A C 1
ATOM 1005 O O . ILE A 1 129 ? 22.120 -11.718 -16.081 1.00 63.12 129 ILE A O 1
ATOM 1009 N N . GLY A 1 130 ? 22.841 -9.660 -16.629 1.00 53.56 130 GLY A N 1
ATOM 1010 C CA . GLY A 1 130 ? 23.829 -10.116 -17.601 1.00 53.56 130 GLY A CA 1
ATOM 1011 C C . GLY A 1 130 ? 24.917 -11.013 -17.011 1.00 53.56 130 GLY A C 1
ATOM 1012 O O . GLY A 1 130 ? 25.784 -10.513 -16.306 1.00 53.56 130 GLY A O 1
ATOM 1013 N N . THR A 1 131 ? 24.898 -12.290 -17.401 1.00 47.12 131 THR A N 1
ATOM 1014 C CA . THR A 1 131 ? 26.048 -13.089 -17.864 1.00 47.12 131 THR A CA 1
ATOM 1015 C C . THR A 1 131 ? 25.540 -14.375 -18.543 1.00 47.12 131 THR A C 1
ATOM 1017 O O . THR A 1 131 ? 24.697 -15.077 -17.997 1.00 47.12 131 THR A O 1
ATOM 1020 N N . GLU A 1 132 ? 26.100 -14.657 -19.725 1.00 47.31 132 GLU A N 1
ATOM 1021 C CA . GLU A 1 132 ? 26.025 -15.889 -20.539 1.00 47.31 132 GLU A CA 1
ATOM 1022 C C . GLU A 1 132 ? 24.823 -16.126 -21.479 1.00 47.31 132 GLU A C 1
ATOM 1024 O O . GLU A 1 132 ? 23.657 -16.183 -21.098 1.00 47.31 132 GLU A O 1
ATOM 1029 N N . GLU A 1 133 ? 25.186 -16.362 -22.748 1.00 45.97 133 GLU A N 1
ATOM 1030 C CA . GLU A 1 133 ? 24.379 -16.787 -23.904 1.00 45.97 133 GLU A CA 1
ATOM 1031 C C . GLU A 1 133 ? 23.868 -18.241 -23.800 1.00 45.97 133 GLU A C 1
ATOM 1033 O O . GLU A 1 133 ? 23.485 -18.855 -24.793 1.00 45.97 133 GLU A O 1
ATOM 1038 N N . THR A 1 134 ? 23.827 -18.811 -22.598 1.00 48.41 134 THR A N 1
ATOM 1039 C CA . THR A 1 134 ? 23.398 -20.194 -22.359 1.00 48.41 134 THR A CA 1
ATOM 1040 C C . THR A 1 134 ? 22.335 -20.230 -21.272 1.00 48.41 134 THR A C 1
ATOM 1042 O O . THR A 1 134 ? 22.597 -20.573 -20.121 1.00 48.41 134 THR A O 1
ATOM 1045 N N . ALA A 1 135 ? 21.105 -19.862 -21.621 1.00 45.75 135 ALA A N 1
ATOM 1046 C CA . ALA A 1 135 ? 19.963 -20.053 -20.735 1.00 45.75 135 ALA A CA 1
ATOM 1047 C C . ALA A 1 135 ? 18.748 -20.536 -21.528 1.00 45.75 135 ALA A C 1
ATOM 1049 O O . ALA A 1 135 ? 17.807 -19.790 -21.790 1.00 45.75 135 ALA A O 1
ATOM 1050 N N . GLU A 1 136 ? 18.750 -21.825 -21.866 1.00 46.56 136 GLU A N 1
ATOM 1051 C CA . GLU A 1 136 ? 17.489 -22.551 -21.975 1.00 46.56 136 GLU A CA 1
ATOM 1052 C C . GLU A 1 136 ? 16.735 -22.397 -20.636 1.00 46.56 136 GLU A C 1
ATOM 1054 O O . GLU A 1 136 ? 17.231 -22.773 -19.575 1.00 46.56 136 GLU A O 1
ATOM 1059 N N . ASN A 1 137 ? 15.538 -21.806 -20.684 1.00 46.47 137 ASN A N 1
ATOM 1060 C CA . ASN A 1 137 ? 14.491 -21.906 -19.658 1.00 46.47 137 ASN A CA 1
ATOM 1061 C C . ASN A 1 137 ? 14.824 -21.499 -18.202 1.00 46.47 137 ASN A C 1
ATOM 1063 O O . ASN A 1 137 ? 14.308 -22.114 -17.267 1.00 46.47 137 ASN A O 1
ATOM 1067 N N . LYS A 1 138 ? 15.585 -20.424 -17.950 1.00 56.50 138 LYS A N 1
ATOM 1068 C CA . LYS A 1 138 ? 15.512 -19.770 -16.625 1.00 56.50 138 LYS A CA 1
ATOM 1069 C C . LYS A 1 138 ? 14.328 -18.803 -16.587 1.00 56.50 138 LYS A C 1
ATOM 1071 O O . LYS A 1 138 ? 14.255 -17.865 -17.376 1.00 56.50 138 LYS A O 1
ATOM 1076 N N . ASP A 1 139 ? 13.389 -19.064 -15.679 1.00 65.00 139 ASP A N 1
ATOM 1077 C CA . ASP A 1 139 ? 12.229 -18.214 -15.392 1.00 65.00 139 ASP A CA 1
ATOM 1078 C C . ASP A 1 139 ? 12.695 -16.842 -14.871 1.00 65.00 139 ASP A C 1
ATOM 1080 O O . ASP A 1 139 ? 12.895 -16.632 -13.678 1.00 65.00 139 ASP A O 1
ATOM 1084 N N . ASN A 1 140 ? 12.902 -15.908 -15.800 1.00 75.25 140 ASN A N 1
ATOM 1085 C CA . ASN A 1 140 ? 13.358 -14.532 -15.571 1.00 75.25 140 ASN A CA 1
ATOM 1086 C C . ASN A 1 140 ? 12.227 -13.600 -15.095 1.00 75.25 140 ASN A C 1
ATOM 1088 O O . ASN A 1 140 ? 12.254 -12.378 -15.282 1.00 75.25 140 ASN A O 1
ATOM 1092 N N . ARG A 1 141 ? 11.173 -14.169 -14.510 1.00 85.56 141 ARG A N 1
ATOM 1093 C CA . ARG A 1 141 ? 10.056 -13.413 -13.959 1.00 85.56 141 ARG A CA 1
ATOM 1094 C C . ARG A 1 141 ? 10.496 -12.700 -12.682 1.00 85.56 141 ARG A C 1
ATOM 1096 O O . ARG A 1 141 ? 11.150 -13.277 -11.820 1.00 85.56 141 ARG A O 1
ATOM 1103 N N . ILE A 1 142 ? 10.092 -11.439 -12.536 1.00 87.88 142 ILE A N 1
ATOM 1104 C CA . ILE A 1 142 ? 10.265 -10.696 -11.281 1.00 87.88 142 ILE A CA 1
ATOM 1105 C C . ILE A 1 142 ? 9.492 -11.445 -10.191 1.00 87.88 142 ILE A C 1
ATOM 1107 O O . ILE A 1 142 ? 8.286 -11.616 -10.338 1.00 87.88 142 ILE A O 1
ATOM 1111 N N . ARG A 1 143 ? 10.148 -11.894 -9.124 1.00 91.44 143 ARG A N 1
ATOM 1112 C CA . ARG A 1 143 ? 9.521 -12.610 -7.997 1.00 91.44 143 ARG A CA 1
ATOM 1113 C C . ARG A 1 143 ? 9.359 -11.735 -6.767 1.00 91.44 143 ARG A C 1
ATOM 1115 O O . ARG A 1 143 ? 8.443 -11.938 -5.983 1.00 91.44 143 ARG A O 1
ATOM 1122 N N . SER A 1 144 ? 10.210 -10.728 -6.620 1.00 93.81 144 SER A N 1
ATOM 1123 C CA . SER A 1 144 ? 10.174 -9.827 -5.480 1.00 93.81 144 SER A CA 1
ATOM 1124 C C . SER A 1 144 ? 10.571 -8.416 -5.889 1.00 93.81 144 SER A C 1
ATOM 1126 O O . SER A 1 144 ? 11.322 -8.215 -6.849 1.00 93.81 144 SER A O 1
ATOM 1128 N N . PHE A 1 145 ? 10.051 -7.431 -5.166 1.00 94.88 145 PHE A N 1
ATOM 1129 C CA . PHE A 1 145 ? 10.439 -6.039 -5.324 1.00 94.88 145 PHE A CA 1
ATOM 1130 C C . PHE A 1 145 ? 10.468 -5.318 -3.977 1.00 94.88 145 PHE A C 1
ATOM 1132 O O . PHE A 1 145 ? 9.753 -5.686 -3.046 1.00 94.88 145 PHE A O 1
ATOM 1139 N N . THR A 1 146 ? 11.267 -4.256 -3.900 1.00 96.19 146 THR A N 1
ATOM 1140 C CA . THR A 1 146 ? 11.322 -3.356 -2.743 1.00 96.19 146 THR A CA 1
ATOM 1141 C C . THR A 1 146 ? 11.095 -1.922 -3.187 1.00 96.19 146 THR A C 1
ATOM 1143 O O . THR A 1 146 ? 11.790 -1.427 -4.075 1.00 96.19 146 THR A O 1
ATOM 1146 N N . ILE A 1 147 ? 10.173 -1.235 -2.519 1.00 95.62 147 ILE A N 1
ATOM 1147 C CA . ILE A 1 147 ? 9.984 0.212 -2.612 1.00 95.62 147 ILE A CA 1
ATOM 1148 C C . ILE A 1 147 ? 10.576 0.823 -1.350 1.00 95.62 147 ILE A C 1
ATOM 1150 O O . ILE A 1 147 ? 9.996 0.745 -0.270 1.00 95.62 147 ILE A O 1
ATOM 1154 N N . ASN A 1 148 ? 11.759 1.415 -1.486 1.00 95.06 148 ASN A N 1
ATOM 1155 C CA . ASN A 1 148 ? 12.420 2.131 -0.406 1.00 95.06 148 ASN A CA 1
ATOM 1156 C C . ASN A 1 148 ? 12.062 3.616 -0.506 1.00 95.06 148 ASN A C 1
ATOM 1158 O O . ASN A 1 148 ? 12.594 4.325 -1.365 1.00 95.06 148 ASN A O 1
ATOM 1162 N N . GLY A 1 149 ? 11.147 4.066 0.353 1.00 91.62 149 GLY A N 1
ATOM 1163 C CA . GLY A 1 149 ? 10.682 5.449 0.400 1.00 91.62 149 GLY A CA 1
ATOM 1164 C C . GLY A 1 149 ? 11.805 6.453 0.700 1.00 91.62 149 GLY A C 1
ATOM 1165 O O . GLY A 1 149 ? 12.033 7.348 -0.118 1.00 91.62 149 GLY A O 1
ATOM 1166 N N . PRO A 1 150 ? 12.565 6.282 1.800 1.00 91.19 150 PRO A N 1
ATOM 1167 C CA . PRO A 1 150 ? 13.666 7.171 2.175 1.00 91.19 150 PRO A CA 1
ATOM 1168 C C . PRO A 1 150 ? 14.741 7.313 1.090 1.00 91.19 150 PRO A C 1
ATOM 1170 O O . PRO A 1 150 ? 15.143 8.424 0.748 1.00 91.19 150 PRO A O 1
ATOM 1173 N N . LEU A 1 151 ? 15.182 6.191 0.509 1.00 90.50 151 LEU A N 1
ATOM 1174 C CA . LEU A 1 151 ? 16.211 6.164 -0.538 1.00 90.50 151 LEU A CA 1
ATOM 1175 C C . LEU A 1 151 ? 15.654 6.390 -1.941 1.00 90.50 151 LEU A C 1
ATOM 1177 O O . LEU A 1 151 ? 16.429 6.490 -2.894 1.00 90.50 151 LEU A O 1
ATOM 1181 N N . ARG A 1 152 ? 14.327 6.461 -2.081 1.00 88.19 152 ARG A N 1
ATOM 1182 C CA . ARG A 1 152 ? 13.640 6.722 -3.349 1.00 88.19 152 ARG A CA 1
ATOM 1183 C C . ARG A 1 152 ? 14.012 5.724 -4.437 1.00 88.19 152 ARG A C 1
ATOM 1185 O O . ARG A 1 152 ? 14.262 6.089 -5.588 1.00 88.19 152 ARG A O 1
ATOM 1192 N N . LYS A 1 153 ? 14.095 4.457 -4.045 1.00 90.75 153 LYS A N 1
ATOM 1193 C CA . LYS A 1 153 ? 14.607 3.374 -4.881 1.00 90.75 153 LYS A CA 1
ATOM 1194 C C . LYS A 1 153 ? 13.557 2.282 -5.023 1.00 90.75 153 LYS A C 1
ATOM 1196 O O . LYS A 1 153 ? 13.053 1.780 -4.023 1.00 90.75 153 LYS A O 1
ATOM 1201 N N . LEU A 1 154 ? 13.295 1.895 -6.268 1.00 90.88 154 LEU A N 1
ATOM 1202 C CA . LEU A 1 154 ? 12.651 0.631 -6.610 1.00 90.88 154 LEU A CA 1
ATOM 1203 C C . LEU A 1 154 ? 13.752 -0.396 -6.897 1.00 90.88 154 LEU A C 1
ATOM 1205 O O . LEU A 1 154 ? 14.630 -0.142 -7.722 1.00 90.88 154 LEU A O 1
ATOM 1209 N N . ALA A 1 155 ? 13.720 -1.530 -6.207 1.00 91.00 155 ALA A N 1
ATOM 1210 C CA . ALA A 1 155 ? 14.536 -2.698 -6.520 1.00 91.00 155 ALA A CA 1
ATOM 1211 C C . ALA A 1 155 ? 13.629 -3.818 -7.034 1.00 91.00 155 ALA A C 1
ATOM 1213 O O . ALA A 1 155 ? 12.547 -4.024 -6.491 1.00 91.00 155 ALA A O 1
ATOM 1214 N N . LEU A 1 156 ? 14.074 -4.529 -8.066 1.00 89.62 156 LEU A N 1
ATOM 1215 C CA . LEU A 1 156 ? 13.377 -5.662 -8.675 1.00 89.62 156 LEU A CA 1
ATOM 1216 C C . LEU A 1 156 ? 14.298 -6.879 -8.609 1.00 89.62 156 LEU A C 1
ATOM 1218 O O . LEU A 1 156 ? 15.510 -6.734 -8.766 1.00 89.62 156 LEU A O 1
ATOM 1222 N N . SER A 1 157 ? 13.741 -8.065 -8.387 1.00 88.75 157 SER A N 1
ATOM 1223 C CA . SER A 1 157 ? 14.528 -9.287 -8.240 1.00 88.75 157 SER A CA 1
ATOM 1224 C C . SER A 1 157 ? 13.789 -10.509 -8.769 1.00 88.75 157 SER A C 1
ATOM 1226 O O . SER A 1 157 ? 12.572 -10.629 -8.632 1.00 88.75 157 SER A O 1
ATOM 1228 N N . THR A 1 158 ? 14.542 -11.446 -9.344 1.00 89.56 158 THR A N 1
ATOM 1229 C CA . THR A 1 158 ? 14.079 -12.795 -9.716 1.00 89.56 158 THR A CA 1
ATOM 1230 C C . THR A 1 158 ? 14.111 -13.776 -8.542 1.00 89.56 158 THR A C 1
ATOM 1232 O O . THR A 1 158 ? 13.718 -14.925 -8.689 1.00 89.56 158 THR A O 1
ATOM 1235 N N . HIS A 1 159 ? 14.559 -13.332 -7.368 1.00 91.25 159 HIS A N 1
ATOM 1236 C CA . HIS A 1 159 ? 14.595 -14.098 -6.122 1.00 91.25 159 HIS A CA 1
ATOM 1237 C C . HIS A 1 159 ? 13.966 -13.281 -4.992 1.00 91.25 159 HIS A C 1
ATOM 1239 O O . HIS A 1 159 ? 13.893 -12.053 -5.093 1.00 91.25 159 HIS A O 1
ATOM 1245 N N . SER A 1 160 ? 13.553 -13.941 -3.909 1.00 93.19 160 SER A N 1
ATOM 1246 C CA . SER A 1 160 ? 13.035 -13.246 -2.727 1.00 93.19 160 SER A CA 1
ATOM 1247 C C . SER A 1 160 ? 14.035 -12.211 -2.211 1.00 93.19 160 SER A C 1
ATOM 1249 O O . SER A 1 160 ? 15.217 -12.516 -2.041 1.00 93.19 160 SER A O 1
ATOM 1251 N N . LEU A 1 161 ? 13.561 -10.992 -1.957 1.00 94.19 161 LEU A N 1
ATOM 1252 C CA . LEU A 1 161 ? 14.330 -9.948 -1.274 1.00 94.19 161 LEU A CA 1
ATOM 1253 C C . LEU A 1 161 ? 14.109 -9.968 0.248 1.00 94.19 161 LEU A C 1
ATOM 1255 O O . LEU A 1 161 ? 14.704 -9.160 0.956 1.00 94.19 161 LEU A O 1
ATOM 1259 N N . ILE A 1 162 ? 13.262 -10.874 0.753 1.00 93.69 162 ILE A N 1
ATOM 1260 C CA . ILE A 1 162 ? 12.925 -10.988 2.174 1.00 93.69 162 ILE A CA 1
ATOM 1261 C C . ILE A 1 162 ? 13.861 -12.007 2.846 1.00 93.69 162 ILE A C 1
ATOM 1263 O O . ILE A 1 162 ? 13.844 -13.188 2.477 1.00 93.69 162 ILE A O 1
ATOM 1267 N N . PRO A 1 163 ? 14.654 -11.606 3.858 1.00 88.62 163 PRO A N 1
ATOM 1268 C CA . PRO A 1 163 ? 15.510 -12.532 4.593 1.00 88.62 163 PRO A CA 1
ATOM 1269 C C . PRO A 1 163 ? 14.704 -13.638 5.291 1.00 88.62 163 PRO A C 1
ATOM 1271 O O . PRO A 1 163 ? 13.633 -13.404 5.848 1.00 88.62 163 PRO A O 1
ATOM 1274 N N . THR A 1 164 ? 15.233 -14.863 5.336 1.00 85.38 164 THR A N 1
ATOM 1275 C CA . THR A 1 164 ? 14.564 -16.000 6.006 1.00 85.38 164 THR A CA 1
ATOM 1276 C C . THR A 1 164 ? 14.509 -15.872 7.531 1.00 85.38 164 THR A C 1
ATOM 1278 O O . THR A 1 164 ? 13.763 -16.599 8.184 1.00 85.38 164 THR A O 1
ATOM 1281 N N . SER A 1 165 ? 15.303 -14.969 8.108 1.00 82.12 165 SER A N 1
ATOM 1282 C CA . SER A 1 165 ? 15.415 -14.738 9.548 1.00 82.12 165 SER A CA 1
ATOM 1283 C C . SER A 1 165 ? 14.414 -13.732 10.114 1.00 82.12 165 SER A C 1
ATOM 1285 O O . SER A 1 165 ? 14.339 -13.614 11.334 1.00 82.12 165 SER A O 1
ATOM 1287 N N . GLU A 1 166 ? 13.693 -12.991 9.274 1.00 82.12 166 GLU A N 1
ATOM 1288 C CA . GLU A 1 166 ? 12.789 -11.925 9.719 1.00 82.12 166 GLU A CA 1
ATOM 1289 C C . GLU A 1 166 ? 11.339 -12.426 9.834 1.00 82.12 166 GLU A C 1
ATOM 1291 O O . GLU A 1 166 ? 10.909 -13.262 9.028 1.00 82.12 166 GLU A O 1
ATOM 1296 N N . PRO A 1 167 ? 10.558 -11.928 10.814 1.00 89.31 167 PRO A N 1
ATOM 1297 C CA . PRO A 1 167 ? 9.110 -12.068 10.790 1.00 89.31 167 PRO A CA 1
ATOM 1298 C C . PRO A 1 167 ? 8.546 -11.474 9.503 1.00 89.31 167 PRO A C 1
ATOM 1300 O O . PRO A 1 167 ? 8.967 -10.407 9.057 1.00 89.31 167 PRO A O 1
ATOM 1303 N N . VAL A 1 168 ? 7.559 -12.150 8.928 1.00 94.56 168 VAL A N 1
ATOM 1304 C CA . VAL A 1 168 ? 6.941 -11.728 7.669 1.00 94.56 168 VAL A CA 1
ATOM 1305 C C . VAL A 1 168 ? 5.494 -11.341 7.886 1.00 94.56 168 VAL A C 1
ATOM 1307 O O . VAL A 1 168 ? 4.838 -11.830 8.803 1.00 94.56 168 VAL A O 1
ATOM 1310 N N . LEU A 1 169 ? 4.991 -10.471 7.024 1.00 96.00 169 LEU A N 1
ATOM 1311 C CA . LEU A 1 169 ? 3.599 -10.060 6.949 1.00 96.00 169 LEU A CA 1
ATOM 1312 C C . LEU A 1 169 ? 2.913 -10.882 5.850 1.00 96.00 169 LEU A C 1
ATOM 1314 O O . LEU A 1 169 ? 3.169 -10.627 4.671 1.00 96.00 169 LEU A O 1
ATOM 1318 N N . PRO A 1 170 ? 2.066 -11.872 6.178 1.00 95.50 170 PRO A N 1
ATOM 1319 C CA . PRO A 1 170 ? 1.313 -12.593 5.158 1.00 95.50 170 PRO A CA 1
ATOM 1320 C C . PRO A 1 170 ? 0.368 -11.644 4.419 1.00 95.50 170 PRO A C 1
ATOM 1322 O O . PRO A 1 170 ? -0.367 -10.881 5.055 1.00 95.50 170 PRO A O 1
ATOM 1325 N N . LEU A 1 171 ? 0.367 -11.708 3.087 1.00 95.69 171 LEU A N 1
ATOM 1326 C CA . LEU A 1 171 ? -0.528 -10.896 2.273 1.00 95.69 171 LEU A CA 1
ATOM 1327 C C . LEU A 1 171 ? -1.939 -11.489 2.270 1.00 95.69 171 LEU A C 1
ATOM 1329 O O . LEU A 1 171 ? -2.149 -12.620 1.829 1.00 95.69 171 LEU A O 1
ATOM 1333 N N . VAL A 1 172 ? -2.915 -10.697 2.696 1.00 94.50 172 VAL A N 1
ATOM 1334 C CA . VAL A 1 172 ? -4.337 -11.049 2.719 1.00 94.50 172 VAL A CA 1
ATOM 1335 C C . VAL A 1 172 ? -4.904 -10.999 1.302 1.00 94.50 172 VAL A C 1
ATOM 1337 O O . VAL A 1 172 ? -4.690 -10.033 0.575 1.00 94.50 172 VAL A O 1
ATOM 1340 N N . ASP A 1 173 ? -5.643 -12.036 0.911 1.00 92.12 173 ASP A N 1
ATOM 1341 C CA . ASP A 1 173 ? -6.411 -12.035 -0.333 1.00 92.12 173 ASP A CA 1
ATOM 1342 C C . ASP A 1 173 ? -7.784 -11.394 -0.088 1.00 92.12 173 ASP A C 1
ATOM 1344 O O . ASP A 1 173 ? -8.665 -12.014 0.505 1.00 92.12 173 ASP A O 1
ATOM 1348 N N . LEU A 1 174 ? -7.963 -10.143 -0.523 1.00 91.62 174 LEU A N 1
ATOM 1349 C CA . LEU A 1 174 ? -9.235 -9.423 -0.391 1.00 91.62 174 LEU A CA 1
ATOM 1350 C C . LEU A 1 174 ? -10.293 -9.883 -1.398 1.00 91.62 174 LEU A C 1
ATOM 1352 O O . LEU A 1 174 ? -11.487 -9.660 -1.186 1.00 91.62 174 LEU A O 1
ATOM 1356 N N . ARG A 1 175 ? -9.892 -10.593 -2.457 1.00 86.81 175 ARG A N 1
ATOM 1357 C CA . ARG A 1 175 ? -10.808 -11.025 -3.517 1.00 86.81 175 ARG A CA 1
ATOM 1358 C C . ARG A 1 175 ? -11.835 -12.005 -2.984 1.00 86.81 175 ARG A C 1
ATOM 1360 O O . ARG A 1 175 ? -12.965 -12.023 -3.460 1.00 86.81 175 ARG A O 1
ATOM 1367 N N . ILE A 1 176 ? -11.523 -12.772 -1.942 1.00 88.19 176 ILE A N 1
ATOM 1368 C CA . ILE A 1 176 ? -12.505 -13.665 -1.306 1.00 88.19 176 ILE A CA 1
ATOM 1369 C C . ILE A 1 176 ? -13.742 -12.916 -0.769 1.00 88.19 176 ILE A C 1
ATOM 1371 O O . ILE A 1 176 ? -14.769 -13.549 -0.556 1.00 88.19 176 ILE A O 1
ATOM 1375 N N . PHE A 1 177 ? -13.658 -11.590 -0.594 1.00 88.81 177 PHE A N 1
ATOM 1376 C CA . PHE A 1 177 ? -14.747 -10.724 -0.127 1.00 88.81 177 PHE A CA 1
ATOM 1377 C C . PHE A 1 177 ? -15.439 -9.916 -1.239 1.00 88.81 177 PHE A C 1
ATOM 1379 O O . PHE A 1 177 ? -16.339 -9.133 -0.945 1.00 88.81 177 PHE A O 1
ATOM 1386 N N . GLY A 1 178 ? -15.026 -10.079 -2.497 1.00 85.69 178 GLY A N 1
ATOM 1387 C CA . GLY A 1 178 ? -15.618 -9.395 -3.659 1.00 85.69 178 GLY A CA 1
ATOM 1388 C C . GLY A 1 178 ? -14.638 -8.546 -4.464 1.00 85.69 178 GLY A C 1
ATOM 1389 O O . GLY A 1 178 ? -14.916 -8.238 -5.622 1.00 85.69 178 GLY A O 1
ATOM 1390 N N . ASP A 1 179 ? -13.453 -8.276 -3.914 1.00 83.50 179 ASP A N 1
ATOM 1391 C CA . ASP A 1 179 ? -12.480 -7.398 -4.565 1.00 83.50 179 ASP A CA 1
ATOM 1392 C C . ASP A 1 179 ? -11.985 -8.014 -5.881 1.00 83.50 179 ASP A C 1
ATOM 1394 O O . ASP A 1 179 ? -11.938 -9.239 -6.053 1.00 83.50 179 ASP A O 1
ATOM 1398 N N . PHE A 1 180 ? -11.669 -7.166 -6.849 1.00 78.12 180 PHE A N 1
ATOM 1399 C CA . PHE A 1 180 ? -11.228 -7.565 -8.180 1.00 78.12 180 PHE A CA 1
ATOM 1400 C C . PHE A 1 180 ? -9.734 -7.339 -8.398 1.00 78.12 180 PHE A C 1
ATOM 1402 O O . PHE A 1 180 ? -9.184 -7.866 -9.366 1.00 78.12 180 PHE A O 1
ATOM 1409 N N . VAL A 1 181 ? -9.076 -6.607 -7.497 1.00 80.38 181 VAL A N 1
ATOM 1410 C CA . VAL A 1 181 ? -7.648 -6.300 -7.568 1.00 80.38 181 VAL A CA 1
ATOM 1411 C C . VAL A 1 181 ? -6.872 -7.146 -6.564 1.00 80.38 181 VAL A C 1
ATOM 1413 O O . VAL A 1 181 ? -7.345 -7.479 -5.481 1.00 80.38 181 VAL A O 1
ATOM 1416 N N . ASP A 1 182 ? -5.646 -7.520 -6.924 1.00 85.31 182 ASP A N 1
ATOM 1417 C CA . ASP A 1 182 ? -4.738 -8.219 -6.018 1.00 85.31 182 ASP A CA 1
ATOM 1418 C C . ASP A 1 182 ? -3.916 -7.230 -5.171 1.00 85.31 182 ASP A C 1
ATOM 1420 O O . ASP A 1 182 ? -2.718 -7.028 -5.385 1.00 85.31 182 ASP A O 1
ATOM 1424 N N . HIS A 1 183 ? -4.588 -6.535 -4.248 1.00 90.88 183 HIS A N 1
ATOM 1425 C CA . HIS A 1 183 ? -3.944 -5.548 -3.383 1.00 90.88 183 HIS A CA 1
ATOM 1426 C C . HIS A 1 183 ? -2.890 -6.173 -2.457 1.00 90.88 183 HIS A C 1
ATOM 1428 O O . HIS A 1 183 ? -3.067 -7.258 -1.896 1.00 90.88 183 HIS A O 1
ATOM 1434 N N . TYR A 1 184 ? -1.811 -5.427 -2.206 1.00 95.56 184 TYR A N 1
ATOM 1435 C CA . TYR A 1 184 ? -0.839 -5.766 -1.168 1.00 95.56 184 TYR A CA 1
ATOM 1436 C C . TYR A 1 184 ? -1.382 -5.355 0.198 1.00 95.56 184 TYR A C 1
ATOM 1438 O O . TYR A 1 184 ? -1.119 -4.261 0.702 1.00 95.56 184 TYR A O 1
ATOM 1446 N N . ALA A 1 185 ? -2.195 -6.247 0.754 1.00 96.69 185 ALA A N 1
ATOM 1447 C CA . ALA A 1 185 ? -2.936 -6.048 1.983 1.00 96.69 185 ALA A CA 1
ATOM 1448 C C . ALA A 1 185 ? -2.358 -6.904 3.119 1.00 96.69 185 ALA A C 1
ATOM 1450 O O . ALA A 1 185 ? -2.029 -8.067 2.904 1.00 96.69 185 ALA A O 1
ATOM 1451 N N . VAL A 1 186 ? -2.251 -6.369 4.334 1.00 97.50 186 VAL A N 1
ATOM 1452 C CA . VAL A 1 186 ? -1.715 -7.081 5.507 1.00 97.50 186 VAL A CA 1
ATOM 1453 C C . VAL A 1 186 ? -2.629 -6.934 6.714 1.00 97.50 186 VAL A C 1
ATOM 1455 O O . VAL A 1 186 ? -3.318 -5.930 6.880 1.00 97.50 186 VAL A O 1
ATOM 1458 N N . MET A 1 187 ? -2.624 -7.937 7.587 1.00 97.12 187 MET A N 1
ATOM 1459 C CA . MET A 1 187 ? -3.405 -7.905 8.822 1.00 97.12 187 MET A CA 1
ATOM 1460 C C . MET A 1 187 ? -2.868 -6.859 9.805 1.00 97.12 187 MET A C 1
ATOM 1462 O O . MET A 1 187 ? -1.661 -6.748 10.027 1.00 97.12 187 MET A O 1
ATOM 1466 N N . VAL A 1 188 ? -3.784 -6.147 10.454 1.00 97.38 188 VAL A N 1
ATOM 1467 C CA . VAL A 1 188 ? -3.487 -5.182 11.515 1.00 97.38 188 VAL A CA 1
ATOM 1468 C C . VAL A 1 188 ? -3.897 -5.790 12.852 1.00 97.38 188 VAL A C 1
ATOM 1470 O O . VAL A 1 188 ? -5.021 -6.261 13.019 1.00 97.38 188 VAL A O 1
ATOM 1473 N N . GLU A 1 189 ? -2.977 -5.794 13.810 1.00 95.12 189 GLU A N 1
ATOM 1474 C CA . GLU A 1 189 ? -3.243 -6.245 15.176 1.00 95.12 189 GLU A CA 1
ATOM 1475 C C . GLU A 1 189 ? -4.002 -5.177 15.966 1.00 95.12 189 GLU A C 1
ATOM 1477 O O . GLU A 1 189 ? -5.041 -5.443 16.573 1.00 95.12 189 GLU A O 1
ATOM 1482 N N . SER A 1 190 ? -3.484 -3.951 15.938 1.00 95.81 190 SER A N 1
ATOM 1483 C CA . SER A 1 190 ? -4.108 -2.787 16.557 1.00 95.81 190 SER A CA 1
ATOM 1484 C C . SER A 1 190 ? -3.794 -1.524 15.769 1.00 95.81 190 SER A C 1
ATOM 1486 O O . SER A 1 190 ? -2.788 -1.437 15.060 1.00 95.81 190 SER A O 1
ATOM 1488 N N . ILE A 1 191 ? -4.682 -0.547 15.885 1.00 97.06 191 ILE A N 1
ATOM 1489 C CA . ILE A 1 191 ? -4.554 0.769 15.271 1.00 97.06 191 ILE A CA 1
ATOM 1490 C C . ILE A 1 191 ? -4.899 1.826 16.312 1.00 97.06 191 ILE A C 1
ATOM 1492 O O . ILE A 1 191 ? -5.779 1.614 17.143 1.00 97.06 191 ILE A O 1
ATOM 1496 N N . SER A 1 192 ? -4.205 2.954 16.273 1.00 95.88 192 SER A N 1
ATOM 1497 C CA . SER A 1 192 ? -4.478 4.100 17.129 1.00 95.88 192 SER A CA 1
ATOM 1498 C C . SER A 1 192 ? -4.692 5.347 16.288 1.00 95.88 192 SER A C 1
ATOM 1500 O O . SER A 1 192 ? -3.878 5.622 15.408 1.00 95.88 192 SER A O 1
ATOM 1502 N N . PHE A 1 193 ? -5.754 6.086 16.595 1.00 94.88 193 PHE A N 1
ATOM 1503 C CA . PHE A 1 193 ? -6.088 7.394 16.029 1.00 94.88 193 PHE A CA 1
ATOM 1504 C C . PHE A 1 193 ? -5.994 8.424 17.155 1.00 94.88 193 PHE A C 1
ATOM 1506 O O . PHE A 1 193 ? -6.739 8.284 18.118 1.00 94.88 193 PHE A O 1
ATOM 1513 N N . ASP A 1 194 ? -5.077 9.391 17.083 1.00 91.94 194 ASP A N 1
ATOM 1514 C CA . ASP A 1 194 ? -4.876 10.420 18.128 1.00 91.94 194 ASP A CA 1
ATOM 1515 C C . ASP A 1 194 ? -4.885 9.852 19.557 1.00 91.94 194 ASP A C 1
ATOM 1517 O O . ASP A 1 194 ? -5.682 10.235 20.408 1.00 91.94 194 ASP A O 1
ATOM 1521 N N . ASP A 1 195 ? -4.028 8.855 19.786 1.00 87.31 195 ASP A N 1
ATOM 1522 C CA . ASP A 1 195 ? -3.882 8.100 21.041 1.00 87.31 195 ASP A CA 1
ATOM 1523 C C . ASP A 1 195 ? -5.047 7.158 21.417 1.00 87.31 195 ASP A C 1
ATOM 1525 O O . ASP A 1 195 ? -4.895 6.309 22.302 1.00 87.31 195 ASP A O 1
ATOM 1529 N N . PHE A 1 196 ? -6.171 7.179 20.694 1.00 91.44 196 PHE A N 1
ATOM 1530 C CA . PHE A 1 196 ? -7.248 6.200 20.855 1.00 91.44 196 PHE A CA 1
ATOM 1531 C C . PHE A 1 196 ? -6.909 4.890 20.154 1.00 91.44 196 PHE A C 1
ATOM 1533 O O . PHE A 1 196 ? -7.088 4.745 18.944 1.00 91.44 196 PHE A O 1
ATOM 1540 N N . SER A 1 197 ? -6.454 3.909 20.932 1.00 92.94 197 SER A N 1
ATOM 1541 C CA . SER A 1 197 ? -6.186 2.565 20.427 1.00 92.94 197 SER A CA 1
ATOM 1542 C C . SER A 1 197 ? -7.463 1.735 20.296 1.00 92.94 197 SER A C 1
ATOM 1544 O O . SER A 1 197 ? -8.335 1.738 21.172 1.00 92.94 197 SER A O 1
ATOM 1546 N N . LEU A 1 198 ? -7.563 0.989 19.201 1.00 94.31 198 LEU A N 1
ATOM 1547 C CA . LEU A 1 198 ? -8.629 0.040 18.935 1.00 94.31 198 LEU A CA 1
ATOM 1548 C C . LEU A 1 198 ? -8.080 -1.208 18.241 1.00 94.31 198 LEU A C 1
ATOM 1550 O O . LEU A 1 198 ? -7.047 -1.210 17.573 1.00 94.31 198 LEU A O 1
ATOM 1554 N N . SER A 1 199 ? -8.820 -2.293 18.413 1.00 94.94 199 SER A N 1
ATOM 1555 C CA . SER A 1 199 ? -8.589 -3.576 17.763 1.00 94.94 199 SER A CA 1
ATOM 1556 C C . SER A 1 199 ? -9.893 -4.046 17.129 1.00 94.94 199 SER A C 1
ATOM 1558 O O . SER A 1 199 ? -10.970 -3.550 17.475 1.00 94.94 199 SER A O 1
ATOM 1560 N N . SER A 1 200 ? -9.815 -5.052 16.265 1.00 93.44 200 SER A N 1
ATOM 1561 C CA . SER A 1 200 ? -10.982 -5.753 15.721 1.00 93.44 200 SER A CA 1
ATOM 1562 C C . SER A 1 200 ? -11.987 -6.137 16.828 1.00 93.44 200 SER A C 1
ATOM 1564 O O . SER A 1 200 ? -13.188 -5.873 16.720 1.00 93.44 200 SER A O 1
ATOM 1566 N N . ARG A 1 201 ? -11.493 -6.640 17.969 1.00 93.19 201 ARG A N 1
ATOM 1567 C CA . ARG A 1 201 ? -12.299 -6.954 19.158 1.00 93.19 201 ARG A CA 1
ATOM 1568 C C . ARG A 1 201 ? -12.996 -5.728 19.750 1.00 93.19 201 ARG A C 1
ATOM 1570 O O . ARG A 1 201 ? -14.162 -5.821 20.132 1.00 93.19 201 ARG A O 1
ATOM 1577 N N . SER A 1 202 ? -12.311 -4.587 19.823 1.00 92.25 202 SER A N 1
ATOM 1578 C CA . SER A 1 202 ? -12.867 -3.334 20.357 1.00 92.25 202 SER A CA 1
ATOM 1579 C C . SER A 1 202 ? -14.041 -2.812 19.518 1.00 92.25 202 SER A C 1
ATOM 1581 O O . SER A 1 202 ? -14.963 -2.199 20.062 1.00 92.25 202 SER A O 1
ATOM 1583 N N . LEU A 1 203 ? -14.030 -3.076 18.207 1.00 91.81 203 LEU A N 1
ATOM 1584 C CA . LEU A 1 203 ? -15.069 -2.640 17.269 1.00 91.81 203 LEU A CA 1
ATOM 1585 C C . LEU A 1 203 ? -16.293 -3.559 17.241 1.00 91.81 203 LEU A C 1
ATOM 1587 O O . LEU A 1 203 ? -17.378 -3.123 16.858 1.00 91.81 203 LEU A O 1
ATOM 1591 N N . LYS A 1 204 ? -16.156 -4.814 17.687 1.00 91.00 204 LYS A N 1
ATOM 1592 C CA . LYS A 1 204 ? -17.221 -5.828 17.636 1.00 91.00 204 LYS A CA 1
ATOM 1593 C C . LYS A 1 204 ? -18.556 -5.341 18.214 1.00 91.00 204 LYS A C 1
ATOM 1595 O O . LYS A 1 204 ? -19.601 -5.612 17.637 1.00 91.00 204 LYS A O 1
ATOM 1600 N N . ARG A 1 205 ? -18.532 -4.587 19.320 1.00 88.50 205 ARG A N 1
ATOM 1601 C CA . ARG A 1 205 ? -19.746 -4.071 19.990 1.00 88.50 205 ARG A CA 1
ATOM 1602 C C . ARG A 1 205 ? -20.518 -3.012 19.189 1.00 88.50 205 ARG A C 1
ATOM 1604 O O . ARG A 1 205 ? -21.676 -2.764 19.493 1.00 88.50 205 ARG A O 1
ATOM 1611 N N . PHE A 1 206 ? -19.877 -2.391 18.201 1.00 86.62 206 PHE A N 1
ATOM 1612 C CA . PHE A 1 206 ? -20.481 -1.395 17.306 1.00 86.62 206 PHE A CA 1
ATOM 1613 C C . PHE A 1 206 ? -20.971 -2.019 15.995 1.00 86.62 206 PHE A C 1
ATOM 1615 O O . PHE A 1 206 ? -21.522 -1.341 15.133 1.00 86.62 206 PHE A O 1
ATOM 1622 N N . CYS A 1 207 ? -20.779 -3.329 15.842 1.00 79.75 207 CYS A N 1
ATOM 1623 C CA . CYS A 1 207 ? -21.266 -4.097 14.712 1.00 79.75 207 CYS A CA 1
ATOM 1624 C C . CYS A 1 207 ? -22.611 -4.729 15.076 1.00 79.75 207 CYS A C 1
ATOM 1626 O O . CYS A 1 207 ? -22.813 -5.175 16.203 1.00 79.75 207 CYS A O 1
ATOM 1628 N N . ARG A 1 208 ? -23.509 -4.879 14.099 1.00 74.31 208 ARG A N 1
ATOM 1629 C CA . ARG A 1 208 ? -24.769 -5.626 14.279 1.00 74.31 208 ARG A CA 1
ATOM 1630 C C . ARG A 1 208 ? -24.579 -7.153 14.288 1.00 74.31 208 ARG A C 1
ATOM 1632 O O . ARG A 1 208 ? -25.560 -7.889 14.324 1.00 74.31 208 ARG A O 1
ATOM 1639 N N . HIS A 1 209 ? -23.336 -7.635 14.240 1.00 73.06 209 HIS A N 1
ATOM 1640 C CA . HIS A 1 209 ? -22.996 -9.036 13.990 1.00 73.06 209 HIS A CA 1
ATOM 1641 C C . HIS A 1 209 ? -22.279 -9.693 15.174 1.00 73.06 209 HIS A C 1
ATOM 1643 O O . HIS A 1 209 ? -21.643 -9.041 15.999 1.00 73.06 209 HIS A O 1
ATOM 1649 N N . SER A 1 210 ? -22.361 -11.023 15.237 1.00 75.94 210 SER A N 1
ATOM 1650 C CA . SER A 1 210 ? -21.807 -11.841 16.323 1.00 75.94 210 SER A CA 1
ATOM 1651 C C . SER A 1 210 ? -20.312 -12.159 16.184 1.00 75.94 210 SER A C 1
ATOM 1653 O O . SER A 1 210 ? -19.710 -12.672 17.136 1.00 75.94 210 SER A O 1
ATOM 1655 N N . PHE A 1 211 ? -19.690 -11.849 15.043 1.00 84.88 211 PHE A N 1
ATOM 1656 C CA . PHE A 1 211 ? -18.288 -12.154 14.747 1.00 84.88 211 PHE A CA 1
ATOM 1657 C C . PHE A 1 211 ? -17.401 -10.901 14.725 1.00 84.88 211 PHE A C 1
ATOM 1659 O O . PHE A 1 211 ? -17.872 -9.770 14.629 1.00 84.88 211 PHE A O 1
ATOM 1666 N N . GLU A 1 212 ? -16.098 -11.120 14.879 1.00 90.25 212 GLU A N 1
ATOM 1667 C CA . GLU A 1 212 ? -15.071 -10.079 14.850 1.00 90.25 212 GLU A CA 1
ATOM 1668 C C . GLU A 1 212 ? -14.582 -9.890 13.410 1.00 90.25 212 GLU A C 1
ATOM 1670 O O . GLU A 1 212 ? -14.065 -10.829 12.804 1.00 90.25 212 GLU A O 1
ATOM 1675 N N . ARG A 1 213 ? -14.764 -8.685 12.861 1.00 92.81 213 ARG A N 1
ATOM 1676 C CA . ARG A 1 213 ? -14.254 -8.321 11.534 1.00 92.81 213 ARG A CA 1
ATOM 1677 C C . ARG A 1 213 ? -12.777 -7.936 11.649 1.00 92.81 213 ARG A C 1
ATOM 1679 O O . ARG A 1 213 ? -12.464 -7.085 12.484 1.00 92.81 213 ARG A O 1
ATOM 1686 N N . PRO A 1 214 ? -11.873 -8.528 10.852 1.00 94.75 214 PRO A N 1
ATOM 1687 C CA . PRO A 1 214 ? -10.459 -8.184 10.902 1.00 94.75 214 PRO A CA 1
ATOM 1688 C C . PRO A 1 214 ? -10.206 -6.776 10.354 1.00 94.75 214 PRO A C 1
ATOM 1690 O O . PRO A 1 214 ? -10.920 -6.321 9.463 1.00 94.75 214 PRO A O 1
ATOM 1693 N N . ILE A 1 215 ? -9.161 -6.115 10.855 1.00 97.44 215 ILE A N 1
ATOM 1694 C CA . ILE A 1 215 ? -8.630 -4.874 10.284 1.00 97.44 215 ILE A CA 1
ATOM 1695 C C . ILE A 1 215 ? -7.462 -5.232 9.359 1.00 97.44 215 ILE A C 1
ATOM 1697 O O . ILE A 1 215 ? -6.580 -6.012 9.727 1.00 97.44 215 ILE A O 1
ATOM 1701 N N . VAL A 1 216 ? -7.463 -4.663 8.159 1.00 97.44 216 VAL A N 1
ATOM 1702 C CA . VAL A 1 216 ? -6.469 -4.895 7.112 1.00 97.44 216 VAL A CA 1
ATOM 1703 C C . VAL A 1 216 ? -5.942 -3.553 6.61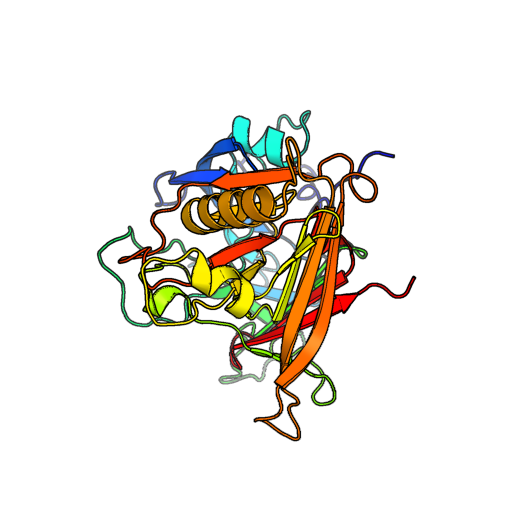2 1.00 97.44 216 VAL A C 1
ATOM 1705 O O . VAL A 1 216 ? -6.712 -2.621 6.387 1.00 97.44 216 VAL A O 1
ATOM 1708 N N . ALA A 1 217 ? -4.627 -3.464 6.426 1.00 98.00 217 ALA A N 1
ATOM 1709 C CA . ALA A 1 217 ? -3.956 -2.320 5.827 1.00 98.00 217 ALA A CA 1
ATOM 1710 C C . ALA A 1 217 ? -3.549 -2.636 4.386 1.00 98.00 217 ALA A C 1
ATOM 1712 O O . ALA A 1 217 ? -2.851 -3.621 4.156 1.00 98.00 217 ALA A O 1
ATOM 1713 N N . VAL A 1 218 ? -3.955 -1.803 3.432 1.00 97.12 218 VAL A N 1
ATOM 1714 C CA . VAL A 1 218 ? -3.524 -1.873 2.028 1.00 97.12 218 VAL A CA 1
ATOM 1715 C C . VAL A 1 218 ? -2.406 -0.868 1.804 1.00 97.12 218 VAL A C 1
ATOM 1717 O O . VAL A 1 218 ? -2.562 0.304 2.133 1.00 97.12 218 VAL A O 1
ATOM 1720 N N . PHE A 1 219 ? -1.287 -1.305 1.235 1.00 96.56 219 PHE A N 1
ATOM 1721 C CA . PHE A 1 219 ? -0.207 -0.399 0.852 1.00 96.56 219 PHE A CA 1
ATOM 1722 C C . PHE A 1 219 ? -0.448 0.158 -0.551 1.00 96.56 219 PHE A C 1
ATOM 1724 O O . PHE A 1 219 ? -0.434 -0.593 -1.526 1.00 96.56 219 PHE A O 1
ATOM 1731 N N . ASP A 1 220 ? -0.625 1.474 -0.654 1.00 92.56 220 ASP A N 1
ATOM 1732 C CA . ASP A 1 220 ? -0.871 2.162 -1.919 1.00 92.56 220 ASP A CA 1
ATOM 1733 C C . ASP A 1 220 ? 0.126 3.303 -2.118 1.00 92.56 220 ASP A C 1
ATOM 1735 O O . ASP A 1 220 ? 0.044 4.373 -1.519 1.00 92.56 220 ASP A O 1
ATOM 1739 N N . THR A 1 221 ? 1.089 3.094 -3.010 1.00 89.44 221 THR A N 1
ATOM 1740 C CA . THR A 1 221 ? 2.111 4.102 -3.293 1.00 89.44 221 THR A CA 1
ATOM 1741 C C . THR A 1 221 ? 1.594 5.289 -4.104 1.00 89.44 221 THR A C 1
ATOM 1743 O O . THR A 1 221 ? 2.288 6.304 -4.155 1.00 89.44 221 THR A O 1
ATOM 1746 N N . GLY A 1 222 ? 0.422 5.173 -4.734 1.00 83.44 222 GLY A N 1
ATOM 1747 C CA . GLY A 1 222 ? -0.267 6.271 -5.412 1.00 83.44 222 GLY A CA 1
ATOM 1748 C C . GLY A 1 222 ? -1.059 7.167 -4.456 1.00 83.44 222 GLY A C 1
ATOM 1749 O O . GLY A 1 222 ? -1.442 8.274 -4.816 1.00 83.44 222 GLY A O 1
ATOM 1750 N N . LEU A 1 223 ? -1.274 6.743 -3.211 1.00 85.81 223 LEU A N 1
ATOM 1751 C CA . LEU A 1 223 ? -1.959 7.547 -2.206 1.00 85.81 223 LEU A CA 1
ATOM 1752 C C . LEU A 1 223 ? -0.969 8.459 -1.467 1.00 85.81 223 LEU A C 1
ATOM 1754 O O . LEU A 1 223 ? 0.105 8.030 -1.052 1.00 85.81 223 LEU A O 1
ATOM 1758 N N . THR A 1 224 ? -1.336 9.724 -1.244 1.00 86.69 224 THR A N 1
ATOM 1759 C CA . THR A 1 224 ? -0.526 10.648 -0.432 1.00 86.69 224 THR A CA 1
ATOM 1760 C C . THR A 1 224 ? -0.579 10.295 1.052 1.00 86.69 224 THR A C 1
ATOM 1762 O O . THR A 1 224 ? 0.474 10.132 1.662 1.00 86.69 224 THR A O 1
ATOM 1765 N N . SER A 1 225 ? -1.776 10.168 1.638 1.00 90.88 225 SER A N 1
ATOM 1766 C CA . SER A 1 225 ? -1.942 9.951 3.081 1.00 90.88 225 SER A CA 1
ATOM 1767 C C . SER A 1 225 ? -2.751 8.698 3.412 1.00 90.88 225 SER A C 1
ATOM 1769 O O . SER A 1 225 ? -2.291 7.616 3.075 1.00 90.88 225 SER A O 1
ATOM 1771 N N . CYS A 1 226 ? -3.897 8.785 4.089 1.00 93.62 226 CYS A N 1
ATOM 1772 C CA . CYS A 1 226 ? -4.663 7.616 4.505 1.00 93.62 226 CYS A CA 1
ATOM 1773 C C . CYS A 1 226 ? -6.141 7.737 4.138 1.00 93.62 226 CYS A C 1
ATOM 1775 O O . CYS A 1 226 ? -6.782 8.765 4.369 1.00 93.62 226 CYS A O 1
ATOM 1777 N N . LEU A 1 227 ? -6.697 6.638 3.633 1.00 94.06 227 LEU A N 1
ATOM 1778 C CA . LEU A 1 227 ? -8.127 6.493 3.391 1.00 94.06 227 LEU A CA 1
ATOM 1779 C C . LEU A 1 227 ? -8.698 5.373 4.253 1.00 94.06 227 LEU A C 1
ATOM 1781 O O . LEU A 1 227 ? -8.059 4.344 4.467 1.00 94.06 227 LEU A O 1
ATOM 1785 N N . LEU A 1 228 ? -9.917 5.573 4.734 1.00 94.88 228 LEU A N 1
ATOM 1786 C CA . LEU A 1 228 ? -10.700 4.555 5.422 1.00 94.88 228 LEU A CA 1
ATOM 1787 C C . LEU A 1 228 ? -11.891 4.209 4.542 1.00 94.88 228 LEU A C 1
ATOM 1789 O O . LEU A 1 228 ? -12.616 5.111 4.126 1.00 94.88 228 LEU A O 1
ATOM 1793 N N . ILE A 1 229 ? -12.130 2.922 4.283 1.00 92.31 229 ILE A N 1
ATOM 1794 C CA . ILE A 1 229 ? -13.390 2.538 3.638 1.00 92.31 229 ILE A CA 1
ATOM 1795 C C . ILE A 1 229 ? -14.545 3.021 4.518 1.00 92.31 229 ILE A C 1
ATOM 1797 O O . ILE A 1 229 ? -14.483 2.918 5.747 1.00 92.31 229 ILE A O 1
ATOM 1801 N N . LYS A 1 230 ? -15.586 3.577 3.892 1.00 91.31 230 LYS A N 1
ATOM 1802 C CA . LYS A 1 230 ? -16.703 4.256 4.558 1.00 91.31 230 LYS A CA 1
ATOM 1803 C C . LYS A 1 230 ? -17.294 3.449 5.719 1.00 91.31 230 LYS A C 1
ATOM 1805 O O . LYS A 1 230 ? -17.448 3.987 6.813 1.00 91.31 230 LYS A O 1
ATOM 1810 N N . SER A 1 231 ? -17.503 2.147 5.530 1.00 91.19 231 SER A N 1
ATOM 1811 C CA . SER A 1 231 ? -17.997 1.248 6.580 1.00 91.19 231 SER A CA 1
ATOM 1812 C C . SER A 1 231 ? -17.069 1.145 7.801 1.00 91.19 231 SER A C 1
ATOM 1814 O O . SER A 1 231 ? -17.552 1.043 8.929 1.00 91.19 231 SER A O 1
ATOM 1816 N N . PHE A 1 232 ? -15.745 1.224 7.622 1.00 93.94 232 PHE A N 1
ATOM 1817 C CA . PHE A 1 232 ? -14.803 1.313 8.739 1.00 93.94 232 PHE A CA 1
ATOM 1818 C C . PHE A 1 232 ? -14.854 2.693 9.401 1.00 93.94 232 PHE A C 1
ATOM 1820 O O . PHE A 1 232 ? -14.928 2.784 10.626 1.00 93.94 232 PHE A O 1
ATOM 1827 N N . TYR A 1 233 ? -14.868 3.764 8.602 1.00 93.44 233 TYR A N 1
ATOM 1828 C CA . TYR A 1 233 ? -14.949 5.132 9.113 1.00 93.44 233 TYR A CA 1
ATOM 1829 C C . TYR A 1 233 ? -16.183 5.338 10.005 1.00 93.44 233 TYR A C 1
ATOM 1831 O O . TYR A 1 233 ? -16.070 5.880 11.101 1.00 93.44 233 TYR A O 1
ATOM 1839 N N . ASP A 1 234 ? -17.349 4.842 9.593 1.00 92.06 234 ASP A N 1
ATOM 1840 C CA . ASP A 1 234 ? -18.597 5.004 10.348 1.00 92.06 234 ASP A CA 1
ATOM 1841 C C . ASP A 1 234 ? -18.584 4.261 11.687 1.00 92.06 234 ASP A C 1
ATOM 1843 O O . ASP A 1 234 ? -19.101 4.756 12.693 1.00 92.06 234 ASP A O 1
ATOM 1847 N N . VAL A 1 235 ? -17.956 3.086 11.727 1.00 92.62 235 VAL A N 1
ATOM 1848 C CA . VAL A 1 235 ? -17.763 2.323 12.967 1.00 92.62 235 VAL A CA 1
ATOM 1849 C C . VAL A 1 235 ? -16.735 3.002 13.876 1.00 92.62 235 VAL A C 1
ATOM 1851 O O . VAL A 1 235 ? -16.925 3.041 15.093 1.00 92.62 235 VAL A O 1
ATOM 1854 N N . LEU A 1 236 ? -15.678 3.588 13.307 1.00 92.75 236 LEU A N 1
ATOM 1855 C CA . LEU A 1 236 ? -14.699 4.384 14.046 1.00 92.75 236 LEU A CA 1
ATOM 1856 C C . LEU A 1 236 ? -15.353 5.608 14.705 1.00 92.75 236 LEU A C 1
ATOM 1858 O O . LEU A 1 236 ? -15.123 5.849 15.886 1.00 92.75 236 LEU A O 1
ATOM 1862 N N . GLN A 1 237 ? -16.207 6.342 13.988 1.00 91.62 237 GLN A N 1
ATOM 1863 C CA . GLN A 1 237 ? -16.915 7.502 14.546 1.00 91.62 237 GLN A CA 1
ATOM 1864 C C . GLN A 1 237 ? -17.810 7.112 15.731 1.00 91.62 237 GLN A C 1
ATOM 1866 O O . GLN A 1 237 ? -17.803 7.782 16.764 1.00 91.62 237 GLN A O 1
ATOM 1871 N N . GLN A 1 238 ? -18.523 5.984 15.637 1.00 91.94 238 GLN A N 1
ATOM 1872 C CA . GLN A 1 238 ? -19.301 5.449 16.761 1.00 91.94 238 GLN A CA 1
ATOM 1873 C C . GLN A 1 238 ? -18.410 5.054 17.945 1.00 91.94 238 GLN A C 1
ATOM 1875 O O . GLN A 1 238 ? -18.746 5.347 19.095 1.00 91.94 238 GLN A O 1
ATOM 1880 N N . TYR A 1 239 ? -17.271 4.409 17.670 1.00 91.50 239 TYR A N 1
ATOM 1881 C CA . TYR A 1 239 ? -16.296 4.039 18.692 1.00 91.50 239 TYR A CA 1
ATOM 1882 C C . TYR A 1 239 ? -15.788 5.270 19.447 1.00 91.50 239 TYR A C 1
ATOM 1884 O O . TYR A 1 239 ? -15.832 5.280 20.674 1.00 91.50 239 TYR A O 1
ATOM 1892 N N . LEU A 1 240 ? -15.351 6.306 18.729 1.00 89.44 240 LEU A N 1
ATOM 1893 C CA . LEU A 1 240 ? -14.817 7.544 19.303 1.00 89.44 240 LEU A CA 1
ATOM 1894 C C . LEU A 1 240 ? -15.885 8.330 20.071 1.00 89.44 240 LEU A C 1
ATOM 1896 O O . LEU A 1 240 ? -15.643 8.741 21.206 1.00 89.44 240 LEU A O 1
ATOM 1900 N N . GLY A 1 241 ? -17.098 8.438 19.521 1.00 87.81 241 GLY A N 1
ATOM 1901 C CA . GLY A 1 241 ? -18.225 9.069 20.209 1.00 87.81 241 GLY A CA 1
ATOM 1902 C C . GLY A 1 241 ? -18.573 8.377 21.531 1.00 87.81 241 GLY A C 1
ATOM 1903 O O . GLY A 1 241 ? -18.846 9.043 22.528 1.00 87.81 241 GLY A O 1
ATOM 1904 N N . ALA A 1 242 ? -18.479 7.045 21.589 1.00 86.56 242 ALA A N 1
ATOM 1905 C CA . ALA A 1 242 ? -18.666 6.284 22.827 1.00 86.56 242 ALA A CA 1
ATOM 1906 C C . ALA A 1 242 ? -17.525 6.459 23.847 1.00 86.56 242 ALA A C 1
ATOM 1908 O O . ALA A 1 242 ? -17.713 6.145 25.021 1.00 86.56 242 ALA A O 1
ATOM 1909 N N . GLN A 1 243 ? -16.358 6.946 23.418 1.00 84.00 243 GLN A N 1
ATOM 1910 C CA . GLN A 1 243 ? -15.258 7.351 24.300 1.00 84.00 243 GLN A CA 1
ATOM 1911 C C . GLN A 1 243 ? -15.359 8.829 24.716 1.00 84.00 243 GLN A C 1
ATOM 1913 O O . GLN A 1 243 ? -14.415 9.365 25.293 1.00 84.00 243 GLN A O 1
ATOM 1918 N N . SER A 1 244 ? -16.483 9.498 24.421 1.00 78.44 244 SER A N 1
ATOM 1919 C CA . SER A 1 244 ? -16.670 10.944 24.610 1.00 78.44 244 SER A CA 1
ATOM 1920 C C . SER A 1 244 ? -15.609 11.788 23.892 1.00 78.44 244 SER A C 1
ATOM 1922 O O . SER A 1 244 ? -15.321 12.912 24.303 1.00 78.44 244 SER A O 1
ATOM 1924 N N . ALA A 1 245 ? -15.021 11.245 22.824 1.00 73.25 245 ALA A N 1
ATOM 1925 C CA . ALA A 1 245 ? -14.045 11.925 21.995 1.00 73.25 245 ALA A CA 1
ATOM 1926 C C . ALA A 1 245 ? -14.744 12.499 20.761 1.00 73.25 245 ALA A C 1
ATOM 1928 O O . ALA A 1 245 ? -15.290 11.760 19.941 1.00 73.25 245 ALA A O 1
ATOM 1929 N N . THR A 1 246 ? -14.708 13.821 20.613 1.00 62.34 246 THR A N 1
ATOM 1930 C CA . THR A 1 246 ? -15.124 14.501 19.382 1.00 62.34 246 THR A CA 1
ATOM 1931 C C . THR A 1 246 ? -13.874 14.768 18.555 1.00 62.34 246 THR A C 1
ATOM 1933 O O . THR A 1 246 ? -13.195 15.773 18.755 1.00 62.34 246 THR A O 1
ATOM 1936 N N . ILE A 1 247 ? -13.525 13.845 17.658 1.00 65.44 247 ILE A N 1
ATOM 1937 C CA . ILE A 1 247 ? -12.413 14.059 16.727 1.00 65.44 247 ILE A CA 1
ATOM 1938 C C . ILE A 1 247 ? -12.979 14.725 15.475 1.00 65.44 247 ILE A C 1
ATOM 1940 O O . ILE A 1 247 ? -13.543 14.058 14.611 1.00 65.44 247 ILE A O 1
ATOM 1944 N N . ASN A 1 248 ? -12.859 16.053 15.405 1.00 69.88 248 ASN A N 1
ATOM 1945 C CA . ASN A 1 248 ? -13.232 16.806 14.204 1.00 69.88 248 ASN A CA 1
ATOM 1946 C C . ASN A 1 248 ? -12.261 16.510 13.052 1.00 69.88 248 ASN A C 1
ATOM 1948 O O . ASN A 1 248 ? -12.683 16.390 11.905 1.00 69.88 248 ASN A O 1
ATOM 1952 N N . GLU A 1 249 ? -10.974 16.354 13.368 1.00 85.56 249 GLU A N 1
ATOM 1953 C CA . GLU A 1 249 ? -9.911 16.023 12.422 1.00 85.56 249 GLU A CA 1
ATOM 1954 C C . GLU A 1 249 ? -8.925 15.066 13.089 1.00 85.56 249 GLU A C 1
ATOM 1956 O O . GLU A 1 249 ? -8.533 15.287 14.231 1.00 85.56 249 GLU A O 1
ATOM 1961 N N . ILE A 1 250 ? -8.556 13.995 12.382 1.00 91.94 250 ILE A N 1
ATOM 1962 C CA . ILE A 1 250 ? -7.563 13.029 12.858 1.00 91.94 250 ILE A CA 1
ATOM 1963 C C . ILE A 1 250 ? -6.172 13.556 12.508 1.00 91.94 250 ILE A C 1
ATOM 1965 O O . ILE A 1 250 ? -5.847 13.692 11.324 1.00 91.94 250 ILE A O 1
ATOM 1969 N N . GLU A 1 251 ? -5.333 13.799 13.510 1.00 94.25 251 GLU A N 1
ATOM 1970 C CA . GLU A 1 251 ? -3.989 14.363 13.318 1.00 94.25 251 GLU A CA 1
ATOM 1971 C C . GLU A 1 251 ? -2.898 13.297 13.172 1.00 94.25 251 GLU A C 1
ATOM 1973 O O . GLU A 1 251 ? -1.815 13.567 12.638 1.00 94.25 251 GLU A O 1
ATOM 1978 N N . SER A 1 252 ? -3.159 12.085 13.657 1.00 96.31 252 SER A N 1
ATOM 1979 C CA . SER A 1 252 ? -2.190 11.001 13.710 1.00 96.31 252 SER A CA 1
ATOM 1980 C C . SER A 1 252 ? -2.836 9.620 13.667 1.00 96.31 252 SER A C 1
ATOM 1982 O O . SER A 1 252 ? -3.882 9.361 14.261 1.00 96.31 252 SER A O 1
ATOM 1984 N N . VAL A 1 253 ? -2.167 8.700 12.973 1.00 97.44 253 VAL A N 1
ATOM 1985 C CA . VAL A 1 253 ? -2.529 7.283 12.912 1.00 97.44 253 VAL A CA 1
ATOM 1986 C C . VAL A 1 253 ? -1.286 6.436 13.126 1.00 97.44 253 VAL A C 1
ATOM 1988 O O . VAL A 1 253 ? -0.240 6.687 12.531 1.00 97.44 253 VAL A O 1
ATOM 1991 N N . SER A 1 254 ? -1.392 5.390 13.939 1.00 97.44 254 SER A N 1
ATOM 1992 C CA . SER A 1 254 ? -0.356 4.361 14.037 1.00 97.44 254 SER A CA 1
ATOM 1993 C C . SER A 1 254 ? -0.954 2.965 14.002 1.00 97.44 254 SER A C 1
ATOM 1995 O O . SER A 1 254 ? -2.013 2.731 14.568 1.00 97.44 254 SER A O 1
ATOM 1997 N N . LEU A 1 255 ? -0.280 2.044 13.326 1.00 97.38 255 LEU A N 1
ATOM 1998 C CA . LEU A 1 255 ? -0.696 0.665 13.140 1.00 97.38 255 LEU A CA 1
ATOM 1999 C C . LEU A 1 255 ? 0.389 -0.259 13.669 1.00 97.38 255 LEU A C 1
ATOM 2001 O O . LEU A 1 255 ? 1.572 -0.044 13.403 1.00 97.38 255 LEU A O 1
ATOM 2005 N N . ILE A 1 256 ? -0.025 -1.316 14.356 1.00 96.69 256 ILE A N 1
ATOM 2006 C CA . ILE A 1 256 ? 0.809 -2.478 14.642 1.00 96.69 256 ILE A CA 1
ATOM 2007 C C . ILE A 1 256 ? 0.392 -3.575 13.669 1.00 96.69 256 ILE A C 1
ATOM 2009 O O . ILE A 1 256 ? -0.744 -4.053 13.700 1.00 96.69 256 ILE A O 1
ATOM 2013 N N . LEU A 1 257 ? 1.302 -3.940 12.772 1.00 96.06 257 LEU A N 1
ATOM 2014 C CA . LEU A 1 257 ? 1.072 -4.950 11.750 1.00 96.06 257 LEU A CA 1
ATOM 2015 C C . LEU A 1 257 ? 1.343 -6.345 12.306 1.00 96.06 257 LEU A C 1
ATOM 2017 O O . LEU A 1 257 ? 2.359 -6.589 12.965 1.00 96.06 257 LEU A O 1
ATOM 2021 N N . LEU A 1 258 ? 0.433 -7.263 12.000 1.00 94.75 258 LEU A N 1
ATOM 2022 C CA . LEU A 1 258 ? 0.481 -8.634 12.474 1.00 94.75 258 LEU A CA 1
ATOM 2023 C C . LEU A 1 258 ? 1.305 -9.492 11.513 1.00 94.75 258 LEU A C 1
ATOM 2025 O O . LEU A 1 258 ? 0.894 -9.732 10.378 1.00 94.75 258 LEU A O 1
ATOM 2029 N N . GLY A 1 259 ? 2.444 -9.986 11.986 1.00 93.06 259 GLY A N 1
ATOM 2030 C CA . GLY A 1 259 ? 3.280 -10.923 11.251 1.00 93.06 259 GLY A CA 1
ATOM 2031 C C . GLY A 1 259 ? 3.257 -12.338 11.808 1.00 93.06 259 GLY A C 1
ATOM 2032 O O . GLY A 1 259 ? 2.557 -12.668 12.772 1.00 93.06 259 GLY A O 1
ATOM 2033 N N . VAL A 1 260 ? 4.049 -13.185 11.165 1.00 91.75 260 VAL A N 1
ATOM 2034 C CA . VAL A 1 260 ? 4.251 -14.590 11.506 1.00 91.75 260 VAL A CA 1
ATOM 2035 C C . VAL A 1 260 ? 5.748 -14.875 11.519 1.00 91.75 260 VAL A C 1
ATOM 2037 O O . VAL A 1 260 ? 6.479 -14.455 10.619 1.00 91.75 260 VAL A O 1
ATOM 2040 N N . ASP A 1 261 ? 6.205 -15.593 12.543 1.00 85.94 261 ASP A N 1
ATOM 2041 C CA . ASP A 1 261 ? 7.568 -16.119 12.580 1.00 85.94 261 ASP A CA 1
ATOM 2042 C C . ASP A 1 261 ? 7.702 -17.275 11.573 1.00 85.94 261 ASP A C 1
ATOM 2044 O O . ASP A 1 261 ? 6.969 -18.262 11.653 1.00 85.94 261 ASP A O 1
ATOM 2048 N N . ARG A 1 262 ? 8.642 -17.184 10.621 1.00 79.62 262 ARG A N 1
ATOM 2049 C CA . ARG A 1 262 ? 8.862 -18.247 9.620 1.00 79.62 262 ARG A CA 1
ATOM 2050 C C . ARG A 1 262 ? 9.352 -19.558 10.246 1.00 79.62 262 ARG A C 1
ATOM 2052 O O . ARG A 1 262 ? 9.095 -20.620 9.685 1.00 79.62 262 ARG A O 1
ATOM 2059 N N . ARG A 1 263 ? 10.043 -19.509 11.391 1.00 79.38 263 ARG A N 1
ATOM 2060 C CA . ARG A 1 263 ? 10.542 -20.699 12.109 1.00 79.38 263 ARG A CA 1
ATOM 2061 C C . ARG A 1 263 ? 9.432 -21.392 12.889 1.00 79.38 263 ARG A C 1
ATOM 2063 O O . ARG A 1 263 ? 9.426 -22.613 13.009 1.00 79.38 263 ARG A O 1
ATOM 2070 N N . GLU A 1 264 ? 8.472 -20.613 13.368 1.00 77.00 264 GLU A N 1
ATOM 2071 C CA . GLU A 1 264 ? 7.296 -21.077 14.092 1.00 77.00 264 GLU A CA 1
ATOM 2072 C C . GLU A 1 264 ? 6.043 -20.600 13.353 1.00 77.00 264 GLU A C 1
ATOM 2074 O O . GLU A 1 264 ? 5.324 -19.743 13.855 1.00 77.00 264 GLU A O 1
ATOM 2079 N N . ALA A 1 265 ? 5.764 -21.165 12.168 1.00 64.56 265 ALA A N 1
ATOM 2080 C CA . ALA A 1 265 ? 4.770 -20.694 11.180 1.00 64.56 265 ALA A CA 1
ATOM 2081 C C . ALA A 1 265 ? 3.316 -20.475 11.677 1.00 64.56 265 ALA A C 1
ATOM 2083 O O . ALA A 1 265 ? 2.434 -20.108 10.905 1.00 64.56 265 ALA A O 1
ATOM 2084 N N . ARG A 1 266 ? 3.027 -20.712 12.960 1.00 70.56 266 ARG A N 1
ATOM 2085 C CA . ARG A 1 266 ? 1.734 -20.450 13.613 1.00 70.56 266 ARG A CA 1
ATOM 2086 C C . ARG A 1 266 ? 1.791 -19.372 14.693 1.00 70.56 266 ARG A C 1
ATOM 2088 O O . ARG A 1 266 ? 0.739 -18.940 15.166 1.00 70.56 266 ARG A O 1
ATOM 2095 N N . ARG A 1 267 ? 2.982 -18.939 15.106 1.00 83.19 267 ARG A N 1
ATOM 2096 C CA . ARG A 1 267 ? 3.152 -17.908 16.118 1.00 83.19 267 ARG A CA 1
ATOM 2097 C C . ARG A 1 267 ? 2.977 -16.544 15.469 1.00 83.19 267 ARG A C 1
ATOM 2099 O O . ARG A 1 267 ? 3.839 -16.050 14.747 1.00 83.19 267 ARG A O 1
ATOM 2106 N N . LYS A 1 268 ? 1.823 -15.948 15.751 1.00 85.56 268 LYS A N 1
ATOM 2107 C CA . LYS A 1 268 ? 1.543 -14.553 15.432 1.00 85.56 268 LYS A CA 1
ATOM 2108 C C . LYS A 1 268 ? 2.427 -13.660 16.294 1.00 85.56 268 LYS A C 1
ATOM 2110 O O . LYS A 1 268 ? 2.475 -13.844 17.511 1.00 85.56 268 LYS A O 1
ATOM 2115 N N . VAL A 1 269 ? 3.113 -12.719 15.663 1.00 86.50 269 VAL A N 1
ATOM 2116 C CA . VAL A 1 269 ? 3.992 -11.759 16.335 1.00 86.50 269 VAL A CA 1
ATOM 2117 C C . VAL A 1 269 ? 3.740 -10.360 15.775 1.00 86.50 269 VAL A C 1
ATOM 2119 O O . VAL A 1 269 ? 3.526 -10.231 14.568 1.00 86.50 269 VAL A O 1
ATOM 2122 N N . PRO A 1 270 ? 3.773 -9.305 16.602 1.00 84.94 270 PRO A N 1
ATOM 2123 C CA . PRO A 1 270 ? 3.846 -7.942 16.092 1.00 84.94 270 PRO A CA 1
ATOM 2124 C C . PRO A 1 270 ? 5.116 -7.814 15.244 1.00 84.94 270 PRO A C 1
ATOM 2126 O O . PRO A 1 270 ? 6.218 -8.020 15.753 1.00 84.94 270 PRO A O 1
ATOM 2129 N N . ALA A 1 271 ? 4.972 -7.534 13.950 1.00 84.12 271 ALA A N 1
ATOM 2130 C CA . ALA A 1 271 ? 6.113 -7.505 13.034 1.00 84.12 271 ALA A CA 1
ATOM 2131 C C . ALA A 1 271 ? 6.656 -6.093 12.824 1.00 84.12 271 ALA A C 1
ATOM 2133 O O . ALA A 1 271 ? 7.865 -5.906 12.731 1.00 84.12 271 ALA A O 1
ATOM 2134 N N . CYS A 1 272 ? 5.779 -5.092 12.753 1.00 90.12 272 CYS A N 1
ATOM 2135 C CA . CYS A 1 272 ? 6.192 -3.716 12.511 1.00 90.12 272 CYS A CA 1
ATOM 2136 C C . CYS A 1 272 ? 5.161 -2.728 13.058 1.00 90.12 272 CYS A C 1
ATOM 2138 O O . CYS A 1 272 ? 3.959 -2.998 13.029 1.00 90.12 272 CYS A O 1
ATOM 2140 N N . LYS A 1 273 ? 5.634 -1.570 13.526 1.00 94.31 273 LYS A N 1
ATOM 2141 C CA . LYS A 1 273 ? 4.791 -0.411 13.815 1.00 94.31 273 LYS A CA 1
ATOM 2142 C C . LYS A 1 273 ? 5.006 0.631 12.725 1.00 94.31 273 LYS A C 1
ATOM 2144 O O . LYS A 1 273 ? 6.129 1.084 12.534 1.00 94.31 273 LYS A O 1
ATOM 2149 N N . ILE A 1 274 ? 3.937 1.042 12.055 1.00 95.38 274 ILE A N 1
ATOM 2150 C CA . ILE A 1 274 ? 3.967 2.119 11.059 1.00 95.38 274 ILE A CA 1
ATOM 2151 C C . ILE A 1 274 ? 3.092 3.260 11.568 1.00 95.38 274 ILE A C 1
ATOM 2153 O O . ILE A 1 274 ? 2.026 3.021 12.128 1.00 95.38 274 ILE A O 1
ATOM 2157 N N . SER A 1 275 ? 3.525 4.503 11.397 1.00 96.06 275 SER A N 1
ATOM 2158 C CA . SER A 1 275 ? 2.767 5.682 11.823 1.00 96.06 275 SER A CA 1
ATOM 2159 C C . SER A 1 275 ? 2.732 6.748 10.744 1.00 96.06 275 SER A C 1
ATOM 2161 O O . SER A 1 275 ? 3.615 6.788 9.905 1.00 96.06 275 SER A O 1
ATOM 2163 N N . GLY A 1 276 ? 1.744 7.630 10.785 1.00 95.75 276 GLY A N 1
ATOM 2164 C CA . GLY A 1 276 ? 1.656 8.848 9.989 1.00 95.75 276 GLY A CA 1
ATOM 2165 C C . GLY A 1 276 ? 1.023 9.944 10.840 1.00 95.75 276 GLY A C 1
ATOM 2166 O O . GLY A 1 276 ? 0.199 9.655 11.706 1.00 95.75 276 GLY A O 1
ATOM 2167 N N . SER A 1 277 ? 1.439 11.192 10.650 1.00 96.19 277 SER A N 1
ATOM 2168 C CA . SER A 1 277 ? 0.843 12.330 11.352 1.00 96.19 277 SER A CA 1
ATOM 2169 C C . SER A 1 277 ? 1.077 13.636 10.611 1.00 96.19 277 SER A C 1
ATOM 2171 O O . SER A 1 277 ? 2.041 13.755 9.852 1.00 96.19 277 SER A O 1
ATOM 2173 N N . ILE A 1 278 ? 0.255 14.640 10.910 1.00 94.25 278 ILE A N 1
ATOM 2174 C CA . ILE A 1 278 ? 0.410 16.007 10.392 1.00 94.25 278 ILE A CA 1
ATOM 2175 C C . ILE A 1 278 ? 1.744 16.647 10.797 1.00 94.25 278 ILE A C 1
ATOM 2177 O O . ILE A 1 278 ? 2.308 17.457 10.062 1.00 94.25 278 ILE A O 1
ATOM 2181 N N . ARG A 1 279 ? 2.298 16.239 11.949 1.00 93.38 279 ARG A N 1
ATOM 2182 C CA . ARG A 1 279 ? 3.617 16.688 12.416 1.00 93.38 279 ARG A CA 1
ATOM 2183 C C . ARG A 1 279 ? 4.757 16.101 11.583 1.00 93.38 279 ARG A C 1
ATOM 2185 O O . ARG A 1 279 ? 5.768 16.773 11.398 1.00 93.38 279 ARG A O 1
ATOM 2192 N N . ALA A 1 280 ? 4.610 14.863 11.112 1.00 90.50 280 ALA A N 1
ATOM 2193 C CA . ALA A 1 280 ? 5.613 14.187 10.291 1.00 90.50 280 ALA A CA 1
ATOM 2194 C C . ALA A 1 280 ? 5.494 14.555 8.801 1.00 90.50 280 ALA A C 1
ATOM 2196 O O . ALA A 1 280 ? 6.508 14.739 8.128 1.00 90.50 280 ALA A O 1
ATOM 2197 N N . ASP A 1 281 ? 4.270 14.695 8.289 1.00 89.38 281 ASP A N 1
ATOM 2198 C CA . ASP A 1 281 ? 3.978 15.114 6.918 1.00 89.38 281 ASP A CA 1
ATOM 2199 C C . ASP A 1 281 ? 2.811 16.117 6.924 1.00 89.38 281 ASP A C 1
ATOM 2201 O O . ASP A 1 281 ? 1.681 15.723 7.202 1.00 89.38 281 ASP A O 1
ATOM 2205 N N . PRO A 1 282 ? 3.024 17.398 6.567 1.00 88.38 282 PRO A N 1
ATOM 2206 C CA . PRO A 1 282 ? 1.954 18.402 6.519 1.00 88.38 282 PRO A CA 1
ATOM 2207 C C . PRO A 1 282 ? 0.815 18.081 5.540 1.00 88.38 282 PRO A C 1
ATOM 2209 O O . PRO A 1 282 ? -0.221 18.736 5.568 1.00 88.38 282 PRO A O 1
ATOM 2212 N N . ARG A 1 283 ? 1.014 17.114 4.637 1.00 86.62 283 ARG A N 1
ATOM 2213 C CA . ARG A 1 283 ? -0.012 16.628 3.700 1.00 86.62 283 ARG A CA 1
ATOM 2214 C C . ARG A 1 283 ? -0.817 15.463 4.275 1.00 86.62 283 ARG A C 1
ATOM 2216 O O . ARG A 1 283 ? -1.614 14.867 3.553 1.00 86.62 283 ARG A O 1
ATOM 2223 N N . PHE A 1 284 ? -0.563 15.091 5.526 1.00 92.06 284 PHE A N 1
ATOM 2224 C CA . PHE A 1 284 ? -1.272 14.017 6.192 1.00 92.06 284 PHE A CA 1
ATOM 2225 C C . PHE A 1 284 ? -2.763 14.340 6.316 1.00 92.06 284 PHE A C 1
ATOM 2227 O O . PHE A 1 284 ? -3.143 15.446 6.691 1.00 92.06 284 PHE A O 1
ATOM 2234 N N . TYR A 1 285 ? -3.599 13.354 6.016 1.00 91.81 285 TYR A N 1
ATOM 2235 C CA . TYR A 1 285 ? -5.036 13.396 6.219 1.00 91.81 285 TYR A CA 1
ATOM 2236 C C . TYR A 1 285 ? -5.580 11.982 6.399 1.00 91.81 285 TYR A C 1
ATOM 2238 O O . TYR A 1 285 ? -5.030 11.005 5.885 1.00 91.81 285 TYR A O 1
ATOM 2246 N N . VAL A 1 286 ? -6.730 11.896 7.059 1.00 93.81 286 VAL A N 1
ATOM 2247 C CA . VAL A 1 286 ? -7.554 10.691 7.099 1.00 93.81 286 VAL A CA 1
ATOM 2248 C C . VAL A 1 286 ? -8.924 11.046 6.555 1.00 93.81 286 VAL A C 1
ATOM 2250 O O . VAL A 1 286 ? -9.601 11.915 7.100 1.00 93.81 286 VAL A O 1
ATOM 2253 N N . LYS A 1 287 ? -9.332 10.395 5.464 1.00 91.69 287 LYS A N 1
ATOM 2254 C CA . LYS A 1 287 ? -10.640 10.634 4.843 1.00 91.69 287 LYS A CA 1
ATOM 2255 C C . LYS A 1 287 ? -11.403 9.331 4.612 1.00 91.69 287 LYS A C 1
ATOM 2257 O O . LYS A 1 287 ? -10.777 8.317 4.295 1.00 91.69 287 LYS A O 1
ATOM 2262 N N . PRO A 1 288 ? -12.738 9.340 4.752 1.00 92.69 288 PRO A N 1
ATOM 2263 C CA . PRO A 1 288 ? -13.552 8.239 4.271 1.00 92.69 288 PRO A CA 1
ATOM 2264 C C . PRO A 1 288 ? -13.517 8.180 2.741 1.00 92.69 288 PRO A C 1
ATOM 2266 O O . PRO A 1 288 ? -13.433 9.214 2.076 1.00 92.69 288 PRO A O 1
ATOM 2269 N N . ILE A 1 289 ? -13.640 6.976 2.194 1.00 88.62 289 ILE A N 1
ATOM 2270 C CA . ILE A 1 289 ? -13.850 6.738 0.767 1.00 88.62 289 ILE A CA 1
ATOM 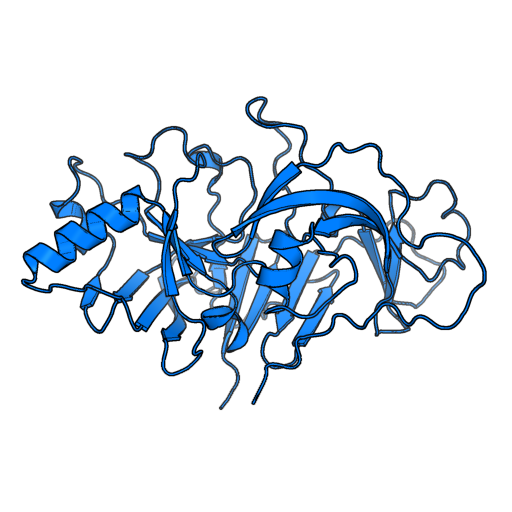2271 C C . ILE A 1 289 ? -14.908 5.651 0.565 1.00 88.62 289 ILE A C 1
ATOM 2273 O O . ILE A 1 289 ? -14.968 4.674 1.315 1.00 88.62 289 ILE A O 1
ATOM 2277 N N . GLU A 1 290 ? -15.750 5.836 -0.445 1.00 86.81 290 GLU A N 1
ATOM 2278 C CA . GLU A 1 290 ? -16.697 4.826 -0.915 1.00 86.81 290 GLU A CA 1
ATOM 2279 C C . GLU A 1 290 ? -16.034 4.035 -2.043 1.00 86.81 290 GLU A C 1
ATOM 2281 O O . GLU A 1 290 ? -15.576 4.619 -3.027 1.00 86.81 290 GLU A O 1
ATOM 2286 N N . LEU A 1 291 ? -15.920 2.719 -1.862 1.00 80.12 291 LEU A N 1
ATOM 2287 C CA . LEU A 1 291 ? -15.277 1.812 -2.806 1.00 80.12 291 LEU A CA 1
ATOM 2288 C C . LEU A 1 291 ? -16.126 0.552 -2.937 1.00 80.12 291 LEU A C 1
ATOM 2290 O O . LEU A 1 291 ? -16.386 -0.122 -1.943 1.00 80.12 291 LEU A O 1
ATOM 2294 N N . ASP A 1 292 ? -16.461 0.183 -4.170 1.00 81.31 292 ASP A N 1
ATOM 2295 C CA . ASP A 1 292 ? -17.224 -1.032 -4.483 1.00 81.31 292 ASP A CA 1
ATOM 2296 C C . ASP A 1 292 ? -16.336 -2.292 -4.472 1.00 81.31 292 ASP A C 1
ATOM 2298 O O . ASP A 1 292 ? -16.410 -3.142 -5.361 1.00 81.31 292 ASP A O 1
ATOM 2302 N N . TRP A 1 293 ? -15.446 -2.403 -3.482 1.00 86.38 293 TRP A N 1
ATOM 2303 C CA . TRP A 1 293 ? -14.512 -3.525 -3.363 1.00 86.38 293 TRP A CA 1
ATOM 2304 C C . TRP A 1 293 ? -15.183 -4.803 -2.888 1.00 86.38 293 TRP A C 1
ATOM 2306 O O . TRP A 1 293 ? -14.673 -5.879 -3.155 1.00 86.38 293 TRP A O 1
ATOM 2316 N N . PHE A 1 294 ? -16.289 -4.728 -2.153 1.00 89.19 294 PHE A N 1
ATOM 2317 C CA . PHE A 1 294 ? -16.836 -5.900 -1.479 1.00 89.19 294 PHE A CA 1
ATOM 2318 C C . PHE A 1 294 ? -18.243 -6.228 -1.953 1.00 89.19 294 PHE A C 1
ATOM 2320 O O . PHE A 1 294 ? -19.062 -5.344 -2.189 1.00 89.19 294 PHE A O 1
ATOM 2327 N N . ASP A 1 295 ? -18.524 -7.524 -2.081 1.00 86.69 295 ASP A N 1
ATOM 2328 C CA . ASP A 1 295 ? -19.864 -8.013 -2.411 1.00 86.69 295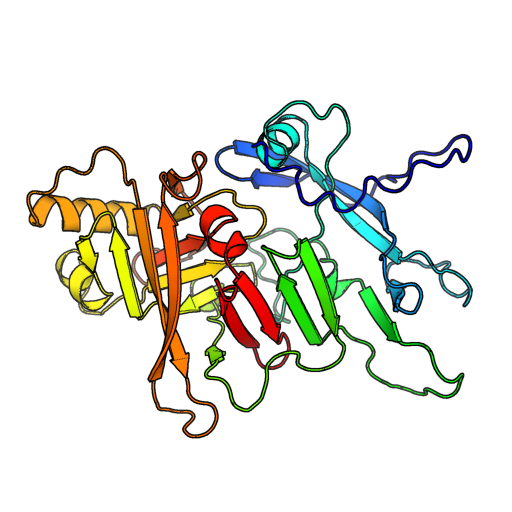 ASP A CA 1
ATOM 2329 C C . ASP A 1 295 ? -20.823 -7.807 -1.229 1.00 86.69 295 ASP A C 1
ATOM 2331 O O . ASP A 1 295 ? -22.008 -7.544 -1.423 1.00 86.69 295 ASP A O 1
ATOM 2335 N N . ASP A 1 296 ? -20.294 -7.894 -0.004 1.00 87.62 296 ASP A N 1
ATOM 2336 C CA . ASP A 1 296 ? -21.025 -7.641 1.233 1.00 87.62 296 ASP A CA 1
ATOM 2337 C C . ASP A 1 296 ? -20.144 -6.895 2.251 1.00 87.62 296 ASP A C 1
ATOM 2339 O O . ASP A 1 296 ? -19.248 -7.456 2.893 1.00 87.62 296 ASP A O 1
ATOM 2343 N N . GLU A 1 297 ? -20.429 -5.602 2.424 1.00 84.44 297 GLU A N 1
ATOM 2344 C CA . GLU A 1 297 ? -19.738 -4.735 3.380 1.00 84.44 297 GLU A CA 1
ATOM 2345 C C . GLU A 1 297 ? -19.954 -5.123 4.851 1.00 84.44 297 GLU A C 1
ATOM 2347 O O . GLU A 1 297 ? -19.245 -4.620 5.728 1.00 84.44 297 GLU A O 1
ATOM 2352 N N . GLN A 1 298 ? -20.926 -5.989 5.156 1.00 82.81 298 GLN A N 1
ATOM 2353 C CA . GLN A 1 298 ? -21.215 -6.432 6.522 1.00 82.81 298 GLN A CA 1
ATOM 2354 C C . GLN A 1 298 ? -20.233 -7.502 7.006 1.00 82.81 298 GLN A C 1
ATOM 2356 O O . GLN A 1 298 ? -19.941 -7.578 8.203 1.00 82.81 298 GLN A O 1
ATOM 2361 N N . VAL A 1 299 ? -19.700 -8.311 6.087 1.00 86.12 299 VAL A N 1
ATOM 2362 C CA . VAL A 1 299 ? -18.780 -9.424 6.385 1.00 86.12 299 VAL A CA 1
ATOM 2363 C C . VAL A 1 299 ? -17.339 -9.162 5.955 1.00 86.12 299 VAL A C 1
ATOM 2365 O O . VAL A 1 299 ? -16.436 -9.871 6.402 1.00 86.12 299 VAL A O 1
ATOM 2368 N N . SER A 1 300 ? -17.107 -8.140 5.131 1.00 91.62 300 SER A N 1
ATOM 2369 C CA . SER A 1 300 ? -15.776 -7.751 4.663 1.00 91.62 300 SER A CA 1
ATOM 2370 C C . SER A 1 300 ? -14.861 -7.260 5.800 1.00 91.62 300 SER A C 1
ATOM 2372 O O . SER A 1 300 ? -15.343 -6.848 6.860 1.00 91.62 300 SER A O 1
ATOM 2374 N N . PRO A 1 301 ? -13.529 -7.272 5.633 1.00 95.00 301 PRO A N 1
ATOM 2375 C CA . PRO A 1 301 ? -12.617 -6.642 6.588 1.00 95.00 301 PRO A CA 1
ATOM 2376 C C . PRO A 1 301 ? -12.856 -5.131 6.716 1.00 95.00 301 PRO A C 1
ATOM 2378 O O . PRO A 1 301 ? -13.335 -4.473 5.794 1.00 95.00 301 PRO A O 1
ATOM 2381 N N . TYR A 1 302 ? -12.449 -4.563 7.849 1.00 95.69 302 TYR A N 1
ATOM 2382 C CA . TYR A 1 302 ? -12.209 -3.128 7.952 1.00 95.69 302 TYR A CA 1
ATOM 2383 C C . TYR A 1 302 ? -10.910 -2.787 7.233 1.00 95.69 302 TYR A C 1
ATOM 2385 O O . TYR A 1 302 ? -9.870 -3.366 7.540 1.00 95.69 302 TYR A O 1
ATOM 2393 N N . VAL A 1 303 ? -10.959 -1.850 6.291 1.00 96.31 303 VAL A N 1
ATOM 2394 C CA . VAL A 1 303 ? -9.803 -1.517 5.455 1.00 96.31 303 VAL A CA 1
ATOM 2395 C C . VAL A 1 303 ? -9.345 -0.093 5.706 1.00 96.31 303 VAL A C 1
ATOM 2397 O O . VAL A 1 303 ? -10.126 0.859 5.623 1.00 96.31 303 VAL A O 1
ATOM 2400 N N . ILE A 1 304 ? -8.045 0.025 5.941 1.00 97.19 304 ILE A N 1
ATOM 2401 C CA . ILE A 1 304 ? -7.291 1.270 5.889 1.00 97.19 304 ILE A CA 1
ATOM 2402 C C . ILE A 1 304 ? -6.303 1.205 4.721 1.00 97.19 304 ILE A C 1
ATOM 2404 O O . ILE A 1 304 ? -5.564 0.234 4.581 1.00 97.19 304 ILE A O 1
ATOM 2408 N N . VAL A 1 305 ? -6.285 2.224 3.869 1.00 96.31 305 VAL A N 1
ATOM 2409 C CA . VAL A 1 305 ? -5.340 2.341 2.752 1.00 96.31 305 VAL A CA 1
ATOM 2410 C C . VAL A 1 305 ? -4.245 3.320 3.156 1.00 96.31 305 VAL A C 1
ATOM 2412 O O . VAL A 1 305 ? -4.534 4.446 3.558 1.00 96.31 305 VAL A O 1
ATOM 2415 N N . LEU A 1 306 ? -2.992 2.877 3.084 1.00 96.31 306 LEU A N 1
ATOM 2416 C CA . LEU A 1 306 ? -1.813 3.592 3.553 1.00 96.31 306 LEU A CA 1
ATOM 2417 C C . LEU A 1 306 ? -0.991 4.111 2.379 1.00 96.31 306 LEU A C 1
ATOM 2419 O O . LEU A 1 306 ? -0.474 3.337 1.574 1.00 96.31 306 LEU A O 1
ATOM 2423 N N . GLY A 1 307 ? -0.836 5.427 2.346 1.00 93.62 307 GLY A N 1
ATOM 2424 C CA . GLY A 1 307 ? -0.080 6.167 1.354 1.00 93.62 307 GLY A CA 1
ATOM 2425 C C . GLY A 1 307 ? 1.320 6.578 1.792 1.00 93.62 307 GLY A C 1
ATOM 2426 O O . GLY A 1 307 ? 1.883 6.113 2.788 1.00 93.62 307 GLY A O 1
ATOM 2427 N N . GLN A 1 308 ? 1.888 7.509 1.034 1.00 90.38 308 GLN A N 1
ATOM 2428 C CA . GLN A 1 308 ? 3.258 7.990 1.172 1.00 90.38 308 GLN A CA 1
ATOM 2429 C C . GLN A 1 308 ? 3.585 8.571 2.547 1.00 90.38 308 GLN A C 1
ATOM 2431 O O . GLN A 1 308 ? 4.694 8.338 3.012 1.00 90.38 308 GLN A O 1
ATOM 2436 N N . SER A 1 309 ? 2.654 9.230 3.246 1.00 92.12 309 SER A N 1
ATOM 2437 C CA . SER A 1 309 ? 2.898 9.723 4.614 1.00 92.12 309 SER A CA 1
ATOM 2438 C C . SER A 1 309 ? 3.283 8.608 5.601 1.00 92.12 309 SER A C 1
ATOM 2440 O O . SER A 1 309 ? 3.854 8.898 6.649 1.00 92.12 309 SER A O 1
ATOM 2442 N N . PHE A 1 310 ? 3.003 7.343 5.266 1.00 95.50 310 PHE A N 1
ATOM 2443 C CA . PHE A 1 310 ? 3.424 6.150 6.002 1.00 95.50 310 PHE A CA 1
ATOM 2444 C C . PHE A 1 310 ? 4.608 5.473 5.300 1.00 95.50 310 PHE A C 1
ATOM 2446 O O . PHE A 1 310 ? 5.661 5.249 5.899 1.00 95.50 310 PHE A O 1
ATOM 2453 N N . LEU A 1 311 ? 4.451 5.174 4.004 1.00 94.56 311 LEU A N 1
ATOM 2454 C CA . LEU A 1 311 ? 5.398 4.368 3.226 1.00 94.56 311 LEU A CA 1
ATOM 2455 C C . LEU A 1 311 ? 6.766 5.033 3.056 1.00 94.56 311 LEU A C 1
ATOM 2457 O O . LEU A 1 311 ? 7.775 4.349 2.891 1.00 94.56 311 LEU A O 1
ATOM 2461 N N . SER A 1 312 ? 6.833 6.359 3.142 1.00 92.25 312 SER A N 1
ATOM 2462 C CA . SER A 1 312 ? 8.087 7.087 3.002 1.00 92.25 312 SER A CA 1
ATOM 2463 C C . SER A 1 312 ? 9.053 6.922 4.173 1.00 92.25 312 SER A C 1
ATOM 2465 O O . SER A 1 312 ? 10.181 7.399 4.091 1.00 92.25 312 SER A O 1
ATOM 2467 N N . GLN A 1 313 ? 8.614 6.313 5.274 1.00 92.25 313 GLN A N 1
ATOM 2468 C CA . GLN A 1 313 ? 9.410 6.138 6.491 1.00 92.25 313 GLN A CA 1
ATOM 2469 C C . GLN A 1 313 ? 10.246 4.854 6.470 1.00 92.25 313 GLN A C 1
ATOM 2471 O O . GLN A 1 313 ? 11.056 4.627 7.368 1.00 92.25 313 GLN A O 1
ATOM 2476 N N . GLY A 1 314 ? 10.072 4.005 5.456 1.00 94.50 314 GLY A N 1
ATOM 2477 C CA . GLY A 1 314 ? 10.741 2.715 5.401 1.00 94.50 314 GLY A CA 1
ATOM 2478 C C . GLY A 1 314 ? 10.806 2.100 4.012 1.00 94.50 314 GLY A C 1
ATOM 2479 O O . GLY A 1 314 ? 10.611 2.754 2.985 1.00 94.50 314 GLY A O 1
ATOM 2480 N N . ALA A 1 315 ? 11.129 0.814 3.998 1.00 95.69 315 ALA A N 1
ATOM 2481 C CA . ALA A 1 315 ? 11.207 -0.011 2.810 1.00 95.69 315 ALA A CA 1
ATOM 2482 C C . ALA A 1 315 ? 10.152 -1.117 2.868 1.00 95.69 315 ALA A C 1
ATOM 2484 O O . ALA A 1 315 ? 10.256 -2.026 3.693 1.00 95.69 315 ALA A O 1
ATOM 2485 N N . LEU A 1 316 ? 9.166 -1.041 1.972 1.00 96.94 316 LEU A N 1
ATOM 2486 C CA . LEU A 1 316 ? 8.197 -2.108 1.741 1.00 96.94 316 LEU A CA 1
ATOM 2487 C C . LEU A 1 316 ? 8.800 -3.109 0.757 1.00 96.94 316 LEU A C 1
ATOM 2489 O O . LEU A 1 316 ? 9.079 -2.748 -0.386 1.00 96.94 316 LEU A O 1
ATOM 2493 N N . THR A 1 317 ? 8.978 -4.353 1.186 1.00 97.19 317 THR A N 1
ATOM 2494 C CA . THR A 1 317 ? 9.430 -5.452 0.325 1.00 97.19 317 THR A CA 1
ATOM 2495 C C . THR A 1 317 ? 8.309 -6.460 0.166 1.00 97.19 317 THR A C 1
ATOM 2497 O O . THR A 1 317 ? 7.724 -6.876 1.161 1.00 97.19 317 THR A O 1
ATOM 2500 N N . ILE A 1 318 ? 8.021 -6.850 -1.073 1.00 97.31 318 ILE A N 1
ATOM 2501 C CA . ILE A 1 318 ? 6.990 -7.825 -1.427 1.00 97.31 318 ILE A CA 1
ATOM 2502 C C . ILE A 1 318 ? 7.652 -9.033 -2.084 1.00 97.31 318 ILE A C 1
ATOM 2504 O O . ILE A 1 318 ? 8.443 -8.878 -3.017 1.00 97.31 318 ILE A O 1
ATOM 2508 N N . ASP A 1 319 ? 7.301 -10.229 -1.625 1.00 95.25 319 ASP A N 1
ATOM 2509 C CA . ASP A 1 319 ? 7.491 -11.475 -2.361 1.00 95.25 319 ASP A CA 1
ATOM 2510 C C . ASP A 1 319 ? 6.156 -11.894 -2.981 1.00 95.25 319 ASP A C 1
ATOM 2512 O O . ASP A 1 319 ? 5.161 -12.115 -2.285 1.00 95.25 319 ASP A O 1
ATOM 2516 N N . LEU A 1 320 ? 6.134 -11.949 -4.308 1.00 92.94 320 LEU A N 1
ATOM 2517 C CA . LEU A 1 320 ? 4.931 -12.195 -5.094 1.00 92.94 320 LEU A CA 1
ATOM 2518 C C . LEU A 1 320 ? 4.534 -13.670 -5.048 1.00 92.94 320 LEU A C 1
ATOM 2520 O O . LEU A 1 320 ? 3.349 -13.985 -5.005 1.00 92.94 320 LEU A O 1
ATOM 2524 N N . ASP A 1 321 ? 5.514 -14.570 -5.058 1.00 90.38 321 ASP A N 1
ATOM 2525 C CA . ASP A 1 321 ? 5.262 -16.003 -5.181 1.00 90.38 321 ASP A CA 1
ATOM 2526 C C . ASP A 1 321 ? 4.907 -16.609 -3.820 1.00 90.38 321 ASP A C 1
ATOM 2528 O O . ASP A 1 321 ? 3.956 -17.382 -3.715 1.00 90.38 321 ASP A O 1
ATOM 2532 N N . GLU A 1 322 ? 5.616 -16.208 -2.762 1.00 92.31 322 GLU A N 1
ATOM 2533 C CA . GLU A 1 322 ? 5.305 -16.618 -1.389 1.00 92.31 322 GLU A CA 1
ATOM 2534 C C . GLU A 1 322 ? 4.150 -15.821 -0.766 1.00 92.31 322 GLU A C 1
ATOM 2536 O O . GLU A 1 322 ? 3.641 -16.201 0.290 1.00 92.31 322 GLU A O 1
ATOM 2541 N N . ARG A 1 323 ? 3.713 -14.730 -1.408 1.00 93.69 323 ARG A N 1
ATOM 2542 C CA . ARG A 1 323 ? 2.653 -13.841 -0.914 1.00 93.69 323 ARG A CA 1
ATOM 2543 C C . ARG A 1 323 ? 2.902 -13.327 0.504 1.00 93.69 323 ARG A C 1
ATOM 2545 O O . ARG A 1 323 ? 2.039 -13.364 1.385 1.00 93.69 323 ARG A O 1
ATOM 2552 N N . ILE A 1 324 ? 4.096 -12.795 0.706 1.00 95.12 324 ILE A N 1
ATOM 2553 C CA . ILE A 1 324 ? 4.537 -12.223 1.977 1.00 95.12 324 ILE A CA 1
ATOM 2554 C C . ILE A 1 324 ? 5.161 -10.850 1.754 1.00 95.12 324 ILE A C 1
ATOM 2556 O O . ILE A 1 324 ? 5.593 -10.506 0.654 1.00 95.12 324 ILE A O 1
ATOM 2560 N N . ALA A 1 325 ? 5.218 -10.065 2.820 1.00 96.56 325 ALA A N 1
ATOM 2561 C CA . ALA A 1 325 ? 5.831 -8.752 2.825 1.00 96.56 325 ALA A CA 1
ATOM 2562 C C . ALA A 1 325 ? 6.697 -8.526 4.066 1.00 96.56 325 ALA A C 1
ATOM 2564 O O . ALA A 1 325 ? 6.527 -9.182 5.094 1.00 96.56 325 ALA A O 1
ATOM 2565 N N . THR A 1 326 ? 7.582 -7.539 3.993 1.00 96.00 326 THR A N 1
ATOM 2566 C CA . THR A 1 326 ? 8.203 -6.902 5.160 1.00 96.00 326 THR A CA 1
ATOM 2567 C C . THR A 1 326 ? 8.137 -5.389 5.018 1.00 96.00 326 THR A C 1
ATOM 2569 O O . THR A 1 326 ? 8.088 -4.853 3.908 1.00 96.00 326 THR A O 1
ATOM 2572 N N . PHE A 1 327 ? 8.127 -4.688 6.151 1.00 95.25 327 PHE A N 1
ATOM 2573 C CA . PHE A 1 327 ? 8.272 -3.238 6.182 1.00 95.25 327 PHE A CA 1
ATOM 2574 C C . PHE A 1 327 ? 9.362 -2.861 7.177 1.00 95.25 327 PHE A C 1
ATOM 2576 O O . PHE A 1 327 ? 9.153 -2.929 8.388 1.00 95.25 327 PHE A O 1
ATOM 2583 N N . ASN A 1 328 ? 10.512 -2.452 6.652 1.00 93.00 328 ASN A N 1
ATOM 2584 C CA . ASN A 1 328 ? 11.675 -2.099 7.456 1.00 93.00 328 ASN A CA 1
ATOM 2585 C C . ASN A 1 328 ? 11.754 -0.579 7.582 1.00 93.00 328 ASN A C 1
ATOM 2587 O O . ASN A 1 328 ? 11.965 0.117 6.587 1.00 93.00 328 ASN A O 1
ATOM 2591 N N . LEU A 1 329 ? 11.556 -0.061 8.796 1.00 89.25 329 LEU A N 1
ATOM 2592 C CA . LEU A 1 329 ? 11.723 1.364 9.082 1.00 89.25 329 LEU A CA 1
ATOM 2593 C C . LEU A 1 329 ? 13.166 1.784 8.796 1.00 89.25 329 LEU A C 1
ATOM 2595 O O . LEU A 1 329 ? 14.102 1.019 9.035 1.00 89.25 329 LEU A O 1
ATOM 2599 N N . ALA A 1 330 ? 13.350 3.003 8.292 1.00 81.75 330 ALA A N 1
ATOM 2600 C CA . ALA A 1 330 ? 14.686 3.570 8.210 1.00 81.75 330 ALA A CA 1
ATOM 2601 C C . ALA A 1 330 ? 15.288 3.654 9.614 1.00 81.75 330 ALA A C 1
ATOM 2603 O O . ALA A 1 330 ? 14.664 4.198 10.526 1.00 81.75 330 ALA A O 1
ATOM 2604 N N . SER A 1 331 ? 16.503 3.133 9.776 1.00 65.25 331 SER A N 1
ATOM 2605 C CA . SER A 1 331 ? 17.311 3.391 10.962 1.00 65.25 331 SER A CA 1
ATOM 2606 C C . SER A 1 331 ? 17.508 4.904 11.075 1.00 65.25 331 SER A C 1
ATOM 2608 O O . SER A 1 331 ? 18.109 5.504 10.182 1.00 65.25 331 SER A O 1
ATOM 2610 N N . THR A 1 332 ? 16.938 5.515 12.112 1.00 46.53 332 THR A N 1
ATOM 2611 C CA . THR A 1 332 ? 17.125 6.938 12.439 1.00 46.53 332 THR A CA 1
ATOM 2612 C C . THR A 1 332 ? 18.517 7.218 12.961 1.00 46.53 332 THR A C 1
ATOM 2614 O O . THR A 1 332 ? 18.990 6.385 13.771 1.00 46.53 332 THR A O 1
#